Protein AF-A0A2V9LBY2-F1 (afdb_monomer_lite)

Structure (mmCIF, N/CA/C/O backbone):
data_AF-A0A2V9LBY2-F1
#
_entry.id   AF-A0A2V9LBY2-F1
#
loop_
_atom_site.group_PDB
_atom_site.id
_atom_site.type_symbol
_atom_site.label_atom_id
_atom_site.label_alt_id
_atom_site.label_comp_id
_atom_site.label_asym_id
_atom_site.label_entity_id
_atom_site.label_seq_id
_atom_site.pdbx_PDB_ins_code
_atom_site.Cartn_x
_atom_site.Cartn_y
_atom_site.Cartn_z
_atom_site.occupancy
_atom_site.B_iso_or_equiv
_atom_site.auth_seq_id
_atom_site.auth_comp_id
_atom_site.auth_asym_id
_atom_site.auth_atom_id
_atom_site.pdbx_PDB_model_num
ATOM 1 N N . MET A 1 1 ? 21.374 12.379 -29.803 1.00 34.16 1 MET A N 1
ATOM 2 C CA . MET A 1 1 ? 20.874 12.888 -28.509 1.00 34.16 1 MET A CA 1
ATOM 3 C C . MET A 1 1 ? 19.926 11.827 -27.955 1.00 34.16 1 MET A C 1
ATOM 5 O O . MET A 1 1 ? 18.848 11.655 -28.503 1.00 34.16 1 MET A O 1
ATOM 9 N N . ARG A 1 2 ? 20.390 10.977 -27.027 1.00 26.88 2 ARG A N 1
ATOM 10 C CA . ARG A 1 2 ? 19.598 9.863 -26.473 1.00 26.88 2 ARG A CA 1
ATOM 11 C C . ARG A 1 2 ? 18.794 10.389 -25.285 1.00 26.88 2 ARG A C 1
ATOM 13 O O . ARG A 1 2 ? 19.389 10.932 -24.360 1.00 26.88 2 ARG A O 1
ATOM 20 N N . LEU A 1 3 ? 17.474 10.243 -25.339 1.00 28.81 3 LEU A N 1
ATOM 21 C CA . LEU A 1 3 ? 16.591 10.437 -24.189 1.00 28.81 3 LEU A CA 1
ATOM 22 C C . LEU A 1 3 ? 17.028 9.480 -23.063 1.00 28.81 3 LEU A C 1
ATOM 24 O O . LEU A 1 3 ? 17.371 8.332 -23.365 1.00 28.81 3 LEU A O 1
ATOM 28 N N . PRO A 1 4 ? 17.047 9.906 -21.790 1.00 35.97 4 PRO A N 1
ATOM 29 C CA . PRO A 1 4 ? 17.280 8.980 -20.696 1.00 35.97 4 PRO A CA 1
ATOM 30 C C . PRO A 1 4 ? 16.089 8.016 -20.610 1.00 35.97 4 PRO A C 1
ATOM 32 O O . PRO A 1 4 ? 14.932 8.435 -20.598 1.00 35.97 4 PRO A O 1
ATOM 35 N N . HIS A 1 5 ? 16.385 6.717 -20.589 1.00 32.72 5 HIS A N 1
ATOM 36 C CA . HIS A 1 5 ? 15.420 5.675 -20.247 1.00 32.72 5 HIS A CA 1
ATOM 37 C C . HIS A 1 5 ? 14.749 6.007 -18.901 1.00 32.72 5 HIS A C 1
ATOM 39 O O . HIS A 1 5 ? 15.454 6.450 -17.988 1.00 32.72 5 HIS A O 1
ATOM 45 N N . PRO A 1 6 ? 13.435 5.765 -18.727 1.00 34.62 6 PRO A N 1
ATOM 46 C CA . PRO A 1 6 ? 12.860 5.753 -17.391 1.00 34.62 6 PRO A CA 1
ATOM 47 C C . PRO A 1 6 ? 13.585 4.662 -16.598 1.00 34.62 6 PRO A C 1
ATOM 49 O O . PRO A 1 6 ? 13.718 3.530 -17.064 1.00 34.62 6 PRO A O 1
ATOM 52 N N . LEU A 1 7 ? 14.124 5.031 -15.436 1.00 31.34 7 LEU A N 1
ATOM 53 C CA . LEU A 1 7 ? 14.675 4.089 -14.472 1.00 31.34 7 LEU A CA 1
ATOM 54 C C . LEU A 1 7 ? 13.611 3.025 -14.188 1.00 31.34 7 LEU A C 1
ATOM 56 O O . LEU A 1 7 ? 12.583 3.328 -13.591 1.00 31.34 7 LEU A O 1
ATOM 60 N N . SER A 1 8 ? 13.853 1.791 -14.627 1.00 31.77 8 SER A N 1
ATOM 61 C CA . SER A 1 8 ? 13.080 0.626 -14.208 1.00 31.77 8 SER A CA 1
ATOM 62 C C . SER A 1 8 ? 13.184 0.517 -12.686 1.00 31.77 8 SER A C 1
ATOM 64 O O . SER A 1 8 ? 14.249 0.197 -12.152 1.00 31.77 8 SER A O 1
ATOM 66 N N . LEU A 1 9 ? 12.104 0.850 -11.980 1.00 39.09 9 LEU A N 1
ATOM 67 C CA . LEU A 1 9 ? 12.018 0.710 -10.531 1.00 39.09 9 LEU A CA 1
ATOM 68 C C . LEU A 1 9 ? 11.965 -0.781 -10.186 1.00 39.09 9 LEU A C 1
ATOM 70 O O . LEU A 1 9 ? 11.104 -1.521 -10.663 1.00 39.09 9 LEU A O 1
ATOM 74 N N . LEU A 1 10 ? 12.942 -1.230 -9.396 1.00 35.16 10 LEU A N 1
ATOM 75 C CA . LEU A 1 10 ? 12.979 -2.584 -8.856 1.00 35.16 10 LEU A CA 1
ATOM 76 C C . LEU A 1 10 ? 11.804 -2.756 -7.892 1.00 35.16 10 LEU A C 1
ATOM 78 O O . LEU A 1 10 ? 11.769 -2.107 -6.849 1.00 35.16 10 LEU A O 1
ATOM 82 N N . LEU A 1 11 ? 10.900 -3.683 -8.206 1.00 42.72 11 LEU A N 1
ATOM 83 C CA . LEU A 1 11 ? 9.926 -4.179 -7.244 1.00 42.72 11 LEU A CA 1
ATOM 84 C C . LEU A 1 11 ? 10.685 -4.773 -6.045 1.00 42.72 11 LEU A C 1
ATOM 86 O O . LEU A 1 11 ? 11.400 -5.772 -6.181 1.00 42.72 11 LEU A O 1
ATOM 90 N N . GLY A 1 12 ? 10.550 -4.151 -4.875 1.00 46.16 12 GLY A N 1
ATOM 91 C CA . GLY A 1 12 ? 11.066 -4.688 -3.623 1.00 46.16 12 GLY A CA 1
ATOM 92 C C . GLY A 1 12 ? 10.204 -5.866 -3.184 1.00 46.16 12 GLY A C 1
ATOM 93 O O . GLY A 1 12 ? 9.189 -5.681 -2.523 1.00 46.16 12 GLY A O 1
ATOM 94 N N . VAL A 1 13 ? 10.580 -7.085 -3.571 1.00 45.28 13 VAL A N 1
ATOM 95 C CA . VAL A 1 13 ? 9.905 -8.304 -3.108 1.00 45.28 13 VAL A CA 1
ATOM 96 C C . VAL A 1 13 ? 10.675 -8.864 -1.922 1.00 45.28 13 VAL A C 1
ATOM 98 O O . VAL A 1 13 ? 11.794 -9.355 -2.073 1.00 45.28 13 VAL A O 1
ATOM 101 N N . PHE A 1 14 ? 10.067 -8.824 -0.740 1.00 46.69 14 PHE A N 1
ATOM 102 C CA . PHE A 1 14 ? 10.597 -9.483 0.447 1.00 46.69 14 PHE A CA 1
ATOM 103 C C . PHE A 1 14 ? 9.733 -10.700 0.770 1.00 46.69 14 PHE A C 1
ATOM 105 O O . PHE A 1 14 ? 8.611 -10.594 1.262 1.00 46.69 14 PHE A O 1
ATOM 112 N N . LEU A 1 15 ? 10.276 -11.886 0.506 1.00 41.38 15 LEU A N 1
ATOM 113 C CA . LEU A 1 15 ? 9.664 -13.130 0.945 1.00 41.38 15 LEU A CA 1
ATOM 114 C C . LEU A 1 15 ? 9.950 -13.331 2.435 1.00 41.38 15 LEU A C 1
ATOM 116 O O . LEU A 1 15 ? 11.098 -13.556 2.821 1.00 41.38 15 LEU A O 1
ATOM 120 N N . ILE A 1 16 ? 8.910 -13.285 3.266 1.00 48.28 16 ILE A N 1
ATOM 121 C CA . ILE A 1 16 ? 9.003 -13.678 4.672 1.00 48.28 16 ILE A CA 1
ATOM 122 C C . ILE A 1 16 ? 8.077 -14.859 4.911 1.00 48.28 16 ILE A C 1
ATOM 124 O O . ILE A 1 16 ? 6.869 -14.711 5.026 1.00 48.28 16 ILE A O 1
ATOM 128 N N . ILE A 1 17 ? 8.668 -16.041 5.063 1.00 45.47 17 ILE A N 1
ATOM 129 C CA . ILE A 1 17 ? 7.965 -17.213 5.583 1.00 45.47 17 ILE A CA 1
ATOM 130 C C . ILE A 1 17 ? 7.823 -17.013 7.102 1.00 45.47 17 ILE A C 1
ATOM 132 O O . ILE A 1 17 ? 8.719 -17.361 7.873 1.00 45.47 17 ILE A O 1
ATOM 136 N N . SER A 1 18 ? 6.737 -16.374 7.543 1.00 41.53 18 SER A N 1
ATOM 137 C CA . SER A 1 18 ? 6.453 -16.186 8.970 1.00 41.53 18 SER A CA 1
ATOM 138 C C . SER A 1 18 ? 5.801 -17.439 9.554 1.00 41.53 18 SER A C 1
ATOM 140 O O . SER A 1 18 ? 4.730 -17.845 9.118 1.00 41.53 18 SER A O 1
ATOM 142 N N . ARG A 1 19 ? 6.411 -18.039 10.581 1.00 47.97 19 ARG A N 1
ATOM 143 C CA . ARG A 1 19 ? 5.824 -19.155 11.342 1.00 47.97 19 ARG A CA 1
ATOM 144 C C . ARG A 1 19 ? 4.721 -18.637 12.270 1.00 47.97 19 ARG A C 1
ATOM 146 O O . ARG A 1 19 ? 4.978 -18.407 13.447 1.00 47.97 19 ARG A O 1
ATOM 153 N N . LEU A 1 20 ? 3.517 -18.420 11.752 1.00 49.34 20 LEU A N 1
ATOM 154 C CA . LEU A 1 20 ? 2.359 -18.106 12.592 1.00 49.34 20 LEU A CA 1
ATOM 155 C C . LEU A 1 20 ? 1.580 -19.396 12.882 1.00 49.34 20 LEU A C 1
ATOM 157 O O . LEU A 1 20 ? 1.169 -20.058 11.927 1.00 49.34 20 LEU A O 1
ATOM 161 N N . PRO A 1 21 ? 1.398 -19.791 14.158 1.00 44.72 21 PRO A N 1
ATOM 162 C CA . PRO A 1 21 ? 0.528 -20.910 14.492 1.00 44.72 21 PRO A CA 1
ATOM 163 C C . PRO A 1 21 ? -0.920 -20.550 14.141 1.00 44.72 21 PRO A C 1
ATOM 165 O O . PRO A 1 21 ? -1.388 -19.451 14.442 1.00 44.72 21 PRO A O 1
ATOM 168 N N . VAL A 1 22 ? -1.631 -21.481 13.506 1.00 49.38 22 VAL A N 1
ATOM 169 C CA . VAL A 1 22 ? -3.056 -21.333 13.188 1.00 49.38 22 VAL A CA 1
ATOM 170 C C . VAL A 1 22 ? -3.833 -21.230 14.504 1.00 49.38 22 VAL A C 1
ATOM 172 O O . VAL A 1 22 ? -3.839 -22.173 15.294 1.00 49.38 22 VAL A O 1
ATOM 175 N N . SER A 1 23 ? -4.474 -20.088 14.777 1.00 43.19 23 SER A N 1
ATOM 176 C CA . SER A 1 23 ? -5.377 -19.979 15.926 1.00 43.19 23 SER A CA 1
ATOM 177 C C . SER A 1 23 ? -6.686 -20.700 15.606 1.00 43.19 23 SER A C 1
ATOM 179 O O . SER A 1 23 ? -7.298 -20.482 14.559 1.00 43.19 23 SER A O 1
ATOM 181 N N . SER A 1 24 ? -7.097 -21.606 16.493 1.00 38.22 24 SER A N 1
ATOM 182 C CA . SER A 1 24 ? -8.302 -22.419 16.341 1.00 38.22 24 SER A CA 1
ATOM 183 C C . SER A 1 24 ? -9.543 -21.528 16.253 1.00 38.22 24 SER A C 1
ATOM 185 O O . SER A 1 24 ? -10.002 -20.992 17.265 1.00 38.22 24 SER A O 1
ATOM 187 N N . ARG A 1 25 ? -10.098 -21.371 15.049 1.00 40.38 25 ARG A N 1
ATOM 188 C CA . ARG A 1 25 ? -11.473 -20.902 14.872 1.00 40.38 25 ARG A CA 1
ATOM 189 C C . ARG A 1 25 ? -12.410 -22.102 14.944 1.00 40.38 25 ARG A C 1
ATOM 191 O O . ARG A 1 25 ? -12.107 -23.170 14.422 1.00 40.38 25 ARG A O 1
ATOM 198 N N . SER A 1 26 ? -13.505 -21.895 15.662 1.00 34.69 26 SER A N 1
ATOM 199 C CA . SER A 1 26 ? -14.593 -22.824 15.943 1.00 34.69 26 SER A CA 1
ATOM 200 C C . SER A 1 26 ? -15.005 -23.614 14.702 1.00 34.69 26 SER A C 1
ATOM 202 O O . SER A 1 26 ? -15.258 -23.045 13.642 1.00 34.69 26 SER A O 1
ATOM 204 N N . ALA A 1 27 ? -15.060 -24.931 14.866 1.00 36.81 27 ALA A N 1
ATOM 205 C CA . ALA A 1 27 ? -15.536 -25.867 13.867 1.00 36.81 27 ALA A CA 1
ATOM 206 C C . ALA A 1 27 ? -17.020 -25.624 13.565 1.00 36.81 27 ALA A C 1
ATOM 208 O O . ALA A 1 27 ? -17.828 -25.707 14.480 1.00 36.81 27 ALA A O 1
ATOM 209 N N . GLU A 1 28 ? -17.354 -25.357 12.301 1.00 35.75 28 GLU A N 1
ATOM 210 C CA . GLU A 1 28 ? -18.525 -25.917 11.608 1.00 35.75 28 GLU A CA 1
ATOM 211 C C . GLU A 1 28 ? -18.587 -25.410 10.159 1.00 35.75 28 GLU A C 1
ATOM 213 O O . GLU A 1 28 ? -18.975 -24.277 9.895 1.00 35.75 28 GLU A O 1
ATOM 218 N N . GLN A 1 29 ? -18.163 -26.264 9.224 1.00 31.72 29 GLN A N 1
ATOM 219 C CA . GLN A 1 29 ? -18.876 -26.662 7.997 1.00 31.72 29 GLN A CA 1
ATOM 220 C C . GLN A 1 29 ? -17.875 -27.328 7.049 1.00 31.72 29 GLN A C 1
ATOM 222 O O . GLN A 1 29 ? -16.989 -26.700 6.474 1.00 31.72 29 GLN A O 1
ATOM 227 N N . ALA A 1 30 ? -18.008 -28.647 6.940 1.00 36.09 30 ALA A N 1
ATOM 228 C CA . ALA A 1 30 ? -17.180 -29.496 6.107 1.00 36.09 30 ALA A CA 1
ATOM 229 C C . ALA A 1 30 ? -17.623 -29.404 4.640 1.00 36.09 30 ALA A C 1
ATOM 231 O O . ALA A 1 30 ? -18.734 -29.799 4.294 1.00 36.09 30 ALA A O 1
ATOM 232 N N . VAL A 1 31 ? -16.714 -28.961 3.775 1.00 34.62 31 VAL A N 1
ATOM 233 C CA . VAL A 1 31 ? -16.681 -29.367 2.368 1.00 34.62 31 VAL A CA 1
ATOM 234 C C . VAL A 1 31 ? -15.291 -29.933 2.126 1.00 34.62 31 VAL A C 1
ATOM 236 O O . VAL A 1 31 ? -14.286 -29.270 2.376 1.00 34.62 31 VAL A O 1
ATOM 239 N N . ALA A 1 32 ? -15.253 -31.198 1.719 1.00 39.59 32 ALA A N 1
ATOM 240 C CA . ALA A 1 32 ? -14.040 -31.971 1.530 1.00 39.59 32 ALA A CA 1
ATOM 241 C C . ALA A 1 32 ? -13.178 -31.368 0.412 1.00 39.59 32 ALA A C 1
ATOM 243 O O . ALA A 1 32 ? -13.413 -31.606 -0.770 1.00 39.59 32 ALA A O 1
ATOM 244 N N . HIS A 1 33 ? -12.159 -30.611 0.804 1.00 40.19 33 HIS A N 1
ATOM 245 C CA . HIS A 1 33 ? -10.941 -30.465 0.030 1.00 40.19 33 HIS A CA 1
ATOM 246 C C . HIS A 1 33 ? -9.829 -31.136 0.823 1.00 40.19 33 HIS A C 1
ATOM 248 O O . HIS A 1 33 ? -9.613 -30.813 1.991 1.00 40.19 33 HIS A O 1
ATOM 254 N N . ASP A 1 34 ? -9.173 -32.096 0.179 1.00 46.75 34 ASP A N 1
ATOM 255 C CA . ASP A 1 34 ? -7.946 -32.734 0.636 1.00 46.75 34 ASP A CA 1
ATOM 256 C C . ASP A 1 34 ? -6.987 -31.673 1.199 1.00 46.75 34 ASP A C 1
ATOM 258 O O . ASP A 1 34 ? -6.445 -30.842 0.470 1.00 46.75 34 ASP A O 1
ATOM 262 N N . THR A 1 35 ? -6.887 -31.618 2.524 1.00 41.91 35 THR A N 1
ATOM 263 C CA . THR A 1 35 ? -6.074 -30.648 3.250 1.00 41.91 35 THR A CA 1
ATOM 264 C C . THR A 1 35 ? -5.209 -31.430 4.211 1.00 41.91 35 THR A C 1
ATOM 266 O O . THR A 1 35 ? -5.587 -31.739 5.340 1.00 41.91 35 THR A O 1
ATOM 269 N N . THR A 1 36 ? -3.985 -31.719 3.781 1.00 45.53 36 THR A N 1
ATOM 270 C CA . THR A 1 36 ? -2.882 -31.800 4.730 1.00 45.53 36 THR A CA 1
ATOM 271 C C . THR A 1 36 ? -2.859 -30.461 5.467 1.00 45.53 36 THR A C 1
ATOM 273 O O . THR A 1 36 ? -2.415 -29.462 4.906 1.00 45.53 36 THR A O 1
ATOM 276 N N . SER A 1 37 ? -3.437 -30.406 6.669 1.00 51.09 37 SER A N 1
ATOM 277 C CA . SER A 1 37 ? -3.468 -29.213 7.517 1.00 51.09 37 SER A CA 1
ATOM 278 C C . SER A 1 37 ? -2.038 -28.709 7.701 1.00 51.09 37 SER A C 1
ATOM 280 O O . SER A 1 37 ? -1.281 -29.278 8.490 1.00 51.09 37 SER A O 1
ATOM 282 N N . SER A 1 38 ? -1.636 -27.674 6.959 1.00 57.62 38 SER A N 1
ATOM 283 C CA . SER A 1 38 ? -0.326 -27.065 7.149 1.00 57.62 38 SER A CA 1
ATOM 284 C C . SER A 1 38 ? -0.294 -26.449 8.545 1.00 57.62 38 SER A C 1
ATOM 286 O O . SER A 1 38 ? -1.211 -25.756 8.979 1.00 57.62 38 SER A O 1
ATOM 288 N N . THR A 1 39 ? 0.776 -26.699 9.288 1.00 76.62 39 THR A N 1
ATOM 289 C CA . THR A 1 39 ? 1.002 -26.097 10.610 1.00 76.62 39 THR A CA 1
ATOM 290 C C . THR A 1 39 ? 1.438 -24.628 10.528 1.00 76.62 39 THR A C 1
ATOM 292 O O . THR A 1 39 ? 1.768 -24.027 11.550 1.00 76.62 39 THR A O 1
ATOM 295 N N . TYR A 1 40 ? 1.459 -24.045 9.325 1.00 77.25 40 TYR A N 1
ATOM 296 C CA . TYR A 1 40 ? 2.034 -22.737 9.032 1.00 77.25 40 TYR A CA 1
ATOM 297 C C . TYR A 1 40 ? 1.180 -21.963 8.030 1.00 77.25 40 TYR A C 1
ATOM 299 O O . TYR A 1 40 ? 0.570 -22.560 7.142 1.00 77.25 40 TYR A O 1
ATOM 307 N N . GLN A 1 41 ? 1.231 -20.637 8.156 1.00 87.69 41 GLN A N 1
ATOM 308 C CA . GLN A 1 41 ? 0.667 -19.675 7.214 1.00 87.69 41 GLN A CA 1
ATOM 309 C C . GLN A 1 41 ? 1.783 -19.023 6.380 1.00 87.69 41 GLN A C 1
ATOM 311 O O . GLN A 1 41 ? 2.766 -18.532 6.938 1.00 87.69 41 GLN A O 1
ATOM 316 N N . LEU A 1 42 ? 1.630 -18.968 5.056 1.00 91.19 42 LEU A N 1
ATOM 317 C CA . LEU A 1 42 ? 2.525 -18.249 4.152 1.00 91.19 42 LEU A CA 1
ATOM 318 C C . LEU A 1 42 ? 2.033 -16.814 3.927 1.00 91.19 42 LEU A C 1
ATOM 320 O O . LEU A 1 42 ? 1.019 -16.582 3.265 1.00 91.19 42 LEU A O 1
ATOM 324 N N . ALA A 1 43 ? 2.808 -15.847 4.420 1.00 94.06 43 ALA A N 1
ATOM 325 C CA . ALA A 1 43 ? 2.637 -14.437 4.098 1.00 94.06 43 ALA A CA 1
ATOM 326 C C . ALA A 1 43 ? 3.638 -13.995 3.014 1.00 94.06 43 ALA A C 1
ATOM 328 O O . ALA A 1 43 ? 4.830 -14.281 3.095 1.00 94.06 43 ALA A O 1
ATOM 329 N N . VAL A 1 44 ? 3.174 -13.261 2.006 1.00 94.75 44 VAL A N 1
ATOM 330 C CA . VAL A 1 44 ? 4.030 -12.583 1.024 1.00 94.75 44 VAL A CA 1
ATOM 331 C C . VAL A 1 44 ? 3.890 -11.086 1.211 1.00 94.75 44 VAL A C 1
ATOM 333 O O . VAL A 1 44 ? 2.780 -10.560 1.205 1.00 94.75 44 VAL A O 1
ATOM 336 N N . ILE A 1 45 ? 5.019 -10.395 1.346 1.00 93.75 45 ILE A N 1
ATOM 337 C CA . ILE A 1 45 ? 5.065 -8.949 1.533 1.00 93.75 45 ILE A CA 1
ATOM 338 C C . ILE A 1 45 ? 5.669 -8.321 0.278 1.00 93.75 45 ILE A C 1
ATOM 340 O O . ILE A 1 45 ? 6.742 -8.719 -0.181 1.00 93.75 45 ILE A O 1
ATOM 344 N N . ALA A 1 46 ? 4.973 -7.340 -0.284 1.00 92.25 46 ALA A N 1
ATOM 345 C CA . ALA A 1 46 ? 5.440 -6.575 -1.429 1.00 92.25 46 ALA A CA 1
ATOM 346 C C . ALA A 1 46 ? 5.132 -5.092 -1.231 1.00 92.25 46 ALA A C 1
ATOM 348 O O . ALA A 1 46 ? 4.102 -4.734 -0.665 1.00 92.25 46 ALA A O 1
ATOM 349 N N . ASN A 1 47 ? 6.028 -4.234 -1.691 1.00 88.88 47 ASN A N 1
ATOM 350 C CA . ASN A 1 47 ? 5.965 -2.787 -1.504 1.00 88.88 47 ASN A CA 1
ATOM 351 C C . ASN A 1 47 ? 6.486 -2.071 -2.755 1.00 88.88 47 ASN A C 1
ATOM 353 O O . ASN A 1 47 ? 7.110 -2.704 -3.610 1.00 88.88 47 ASN A O 1
ATOM 357 N N . ASP A 1 48 ? 6.249 -0.760 -2.828 1.00 89.12 48 ASP A N 1
ATOM 358 C CA . ASP A 1 48 ? 6.802 0.128 -3.859 1.00 89.12 48 ASP A CA 1
ATOM 359 C C . ASP A 1 48 ? 6.464 -0.342 -5.292 1.00 89.12 48 ASP A C 1
ATOM 361 O O . ASP A 1 48 ? 7.325 -0.404 -6.171 1.00 89.12 48 ASP A O 1
ATOM 365 N N . PHE A 1 49 ? 5.197 -0.693 -5.546 1.00 91.81 49 PHE A N 1
ATOM 366 C CA . PHE A 1 49 ? 4.745 -0.943 -6.921 1.00 91.81 49 PHE A CA 1
ATOM 367 C C . PHE A 1 49 ? 4.715 0.358 -7.727 1.00 91.81 49 PHE A C 1
ATOM 369 O O . PHE A 1 49 ? 5.010 0.329 -8.918 1.00 91.81 49 PHE A O 1
ATOM 376 N N . GLN A 1 50 ? 4.356 1.479 -7.089 1.00 91.12 50 GLN A N 1
ATOM 377 C CA . GLN A 1 50 ? 4.280 2.806 -7.710 1.00 91.12 50 GLN A CA 1
ATOM 378 C C . GLN A 1 50 ? 3.491 2.773 -9.030 1.00 91.12 50 GLN A C 1
ATOM 380 O O . GLN A 1 50 ? 3.940 3.238 -10.079 1.00 91.12 50 GLN A O 1
ATOM 385 N N . VAL A 1 51 ? 2.309 2.150 -9.011 1.00 93.62 51 VAL A N 1
ATOM 386 C CA . VAL A 1 51 ? 1.417 2.081 -10.174 1.00 93.62 51 VAL A CA 1
ATOM 387 C C . VAL A 1 51 ? 1.056 3.514 -10.596 1.00 93.62 51 VAL A C 1
ATOM 389 O O . VAL A 1 51 ? 0.605 4.273 -9.742 1.00 93.62 51 VAL A O 1
ATOM 392 N N . PRO A 1 52 ? 1.273 3.899 -11.875 1.00 92.12 52 PRO A N 1
ATOM 393 C CA . PRO A 1 52 ? 1.361 3.061 -13.072 1.00 92.12 52 PRO A CA 1
ATOM 394 C C . PRO A 1 52 ? 2.783 2.872 -13.629 1.00 92.12 52 PRO A C 1
ATOM 396 O O . PRO A 1 52 ? 2.924 2.407 -14.755 1.00 92.12 52 PRO A O 1
ATOM 399 N N . PHE A 1 53 ? 3.827 3.217 -12.877 1.00 90.50 53 PHE A N 1
ATOM 400 C CA . PHE A 1 53 ? 5.221 3.187 -13.341 1.00 90.50 53 PHE A CA 1
ATOM 401 C C . PHE A 1 53 ? 5.940 1.849 -13.126 1.00 90.50 53 PHE A C 1
ATOM 403 O O . PHE A 1 53 ? 7.105 1.715 -13.503 1.00 90.50 53 PHE A O 1
ATOM 410 N N . HIS A 1 54 ? 5.263 0.863 -12.535 1.00 90.94 54 HIS A N 1
ATOM 411 C CA . HIS A 1 54 ? 5.790 -0.489 -12.358 1.00 90.94 54 HIS A CA 1
ATOM 412 C C . HIS A 1 54 ? 6.284 -1.117 -13.670 1.00 90.94 54 HIS A C 1
ATOM 414 O O . HIS A 1 54 ? 5.710 -0.924 -14.742 1.00 90.94 54 HIS A O 1
ATOM 420 N N . ASP A 1 55 ? 7.311 -1.960 -13.568 1.00 90.94 55 ASP A N 1
ATOM 421 C CA . ASP A 1 55 ? 7.704 -2.838 -14.666 1.00 90.94 55 ASP A CA 1
ATOM 422 C C . ASP A 1 55 ? 6.686 -3.987 -14.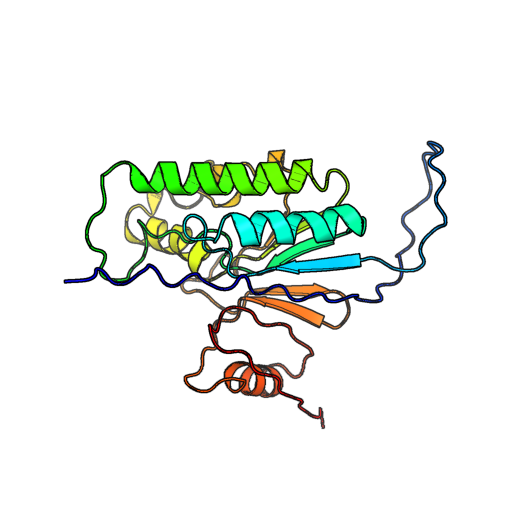807 1.00 90.94 55 ASP A C 1
ATOM 424 O O . ASP A 1 55 ? 6.492 -4.797 -13.893 1.00 90.94 55 ASP A O 1
ATOM 428 N N . GLU A 1 56 ? 6.017 -4.069 -15.961 1.00 90.81 56 GLU A N 1
ATOM 429 C CA . GLU A 1 56 ? 4.977 -5.077 -16.215 1.00 90.81 56 GLU A CA 1
ATOM 430 C C . GLU A 1 56 ? 5.510 -6.517 -16.136 1.00 90.81 56 GLU A C 1
ATOM 432 O O . GLU A 1 56 ? 4.798 -7.421 -15.687 1.00 90.81 56 GLU A O 1
ATOM 437 N N . ARG A 1 57 ? 6.770 -6.753 -16.535 1.00 90.75 57 ARG A N 1
ATOM 438 C CA . ARG A 1 57 ? 7.392 -8.084 -16.463 1.00 90.75 57 ARG A CA 1
ATOM 439 C C . ARG A 1 57 ? 7.698 -8.448 -15.017 1.00 90.75 57 ARG A C 1
ATOM 441 O O . ARG A 1 57 ? 7.441 -9.584 -14.623 1.00 90.75 57 ARG A O 1
ATOM 448 N N . ALA A 1 58 ? 8.193 -7.501 -14.222 1.00 90.19 58 ALA A N 1
ATOM 449 C CA . ALA A 1 58 ? 8.422 -7.700 -12.796 1.00 90.19 58 ALA A CA 1
ATOM 450 C C . ALA A 1 58 ? 7.110 -8.009 -12.062 1.00 90.19 58 ALA A C 1
ATOM 452 O O . ALA A 1 58 ? 7.060 -8.966 -11.290 1.00 90.19 58 ALA A O 1
ATOM 453 N N . LEU A 1 59 ? 6.029 -7.278 -12.357 1.00 91.88 59 LEU A N 1
ATOM 454 C CA . LEU A 1 59 ? 4.705 -7.554 -11.794 1.00 91.88 59 LEU A CA 1
ATOM 455 C C . LEU A 1 59 ? 4.190 -8.945 -12.195 1.00 91.88 59 LEU A C 1
ATOM 457 O O . LEU A 1 59 ? 3.651 -9.674 -11.358 1.00 91.88 59 LEU A O 1
ATOM 461 N N . LEU A 1 60 ? 4.357 -9.332 -13.463 1.00 91.31 60 LEU A N 1
ATOM 462 C CA . LEU A 1 60 ? 3.961 -10.655 -13.945 1.00 91.31 60 LEU A CA 1
ATOM 463 C C . LEU A 1 60 ? 4.718 -11.768 -13.210 1.00 91.31 60 LEU A C 1
ATOM 465 O O . LEU A 1 60 ? 4.087 -12.689 -12.691 1.00 91.31 60 LEU A O 1
ATOM 469 N N . LEU A 1 61 ? 6.048 -11.663 -13.140 1.00 90.69 61 LEU A N 1
ATOM 470 C CA . LEU A 1 61 ? 6.907 -12.632 -12.458 1.00 90.69 61 LEU A CA 1
ATOM 471 C C . LEU A 1 61 ? 6.596 -12.703 -10.965 1.00 90.69 61 LEU A C 1
ATOM 473 O O . LEU A 1 61 ? 6.471 -13.800 -10.421 1.00 90.69 61 LEU A O 1
ATOM 477 N N . PHE A 1 62 ? 6.399 -11.551 -10.322 1.00 91.69 62 PHE A N 1
ATOM 478 C CA . PHE A 1 62 ? 5.988 -11.492 -8.927 1.00 91.69 62 PHE A CA 1
ATOM 479 C C . PHE A 1 62 ? 4.711 -12.292 -8.715 1.00 91.69 62 PHE A C 1
ATOM 481 O O . PHE A 1 62 ? 4.705 -13.194 -7.893 1.00 91.69 62 PHE A O 1
ATOM 488 N N . LYS A 1 63 ? 3.658 -12.050 -9.503 1.00 92.25 63 LYS A N 1
ATOM 489 C CA . LYS A 1 63 ? 2.367 -12.742 -9.356 1.00 92.25 63 LYS A CA 1
ATOM 490 C C . LYS A 1 63 ? 2.438 -14.258 -9.531 1.00 92.25 63 LYS A C 1
ATOM 492 O O . LYS A 1 63 ? 1.581 -14.961 -8.995 1.00 92.25 63 LYS A O 1
ATOM 497 N N . MET A 1 64 ? 3.414 -14.772 -10.280 1.00 91.69 64 MET A N 1
ATOM 498 C CA . MET A 1 64 ? 3.591 -16.217 -10.437 1.00 91.69 64 MET A CA 1
ATOM 499 C C . MET A 1 64 ? 3.959 -16.886 -9.113 1.00 91.69 64 MET A C 1
ATOM 501 O O . MET A 1 64 ? 3.487 -17.991 -8.854 1.00 91.69 64 MET A O 1
ATOM 505 N N . PHE A 1 65 ? 4.751 -16.221 -8.267 1.00 91.00 65 PHE A N 1
ATOM 506 C CA . PHE A 1 65 ? 5.234 -16.802 -7.019 1.00 91.00 65 PHE A CA 1
ATOM 507 C C . PHE A 1 65 ? 4.108 -17.023 -5.987 1.00 91.00 65 PHE A C 1
ATOM 509 O O . PHE A 1 65 ? 3.871 -18.183 -5.653 1.00 91.00 65 PHE A O 1
ATOM 516 N N . PRO A 1 66 ? 3.327 -16.010 -5.546 1.00 91.81 66 PRO A N 1
ATOM 517 C CA . PRO A 1 66 ? 2.259 -16.210 -4.567 1.00 91.81 66 PRO A CA 1
ATOM 518 C C . PRO A 1 66 ? 1.199 -17.207 -5.026 1.00 91.81 66 PRO A C 1
ATOM 520 O O . PRO A 1 66 ? 0.629 -17.936 -4.218 1.00 91.81 66 PRO A O 1
ATOM 523 N N . ARG A 1 67 ? 0.945 -17.249 -6.340 1.00 92.12 67 ARG A N 1
ATOM 524 C CA . ARG A 1 67 ? 0.021 -18.209 -6.940 1.00 92.12 67 ARG A CA 1
ATOM 525 C C . ARG A 1 67 ? 0.558 -19.636 -6.850 1.00 92.12 67 ARG A C 1
ATOM 527 O O . ARG A 1 67 ? -0.203 -20.531 -6.506 1.00 92.12 67 ARG A O 1
ATOM 534 N N . ARG A 1 68 ? 1.833 -19.850 -7.194 1.00 93.06 68 ARG A N 1
ATOM 535 C CA . ARG A 1 68 ? 2.466 -21.177 -7.166 1.00 93.06 68 ARG A CA 1
ATOM 536 C C . ARG A 1 68 ? 2.582 -21.715 -5.744 1.00 93.06 68 ARG A C 1
ATOM 538 O O . ARG A 1 68 ? 2.355 -22.894 -5.528 1.00 93.06 68 ARG A O 1
ATOM 545 N N . GLU A 1 69 ? 2.927 -20.849 -4.799 1.00 90.75 69 GLU A N 1
ATOM 546 C CA . GLU A 1 69 ? 3.137 -21.226 -3.400 1.00 90.75 69 GLU A CA 1
ATOM 547 C C . GLU A 1 69 ? 1.848 -21.225 -2.567 1.00 90.75 69 GLU A C 1
ATOM 549 O O . GLU A 1 69 ? 1.921 -21.378 -1.355 1.00 90.75 69 GLU A O 1
ATOM 554 N N . HIS A 1 70 ? 0.676 -21.023 -3.185 1.00 90.44 70 HIS A N 1
ATOM 555 C CA . HIS A 1 70 ? -0.613 -20.979 -2.485 1.00 90.44 70 HIS A CA 1
ATOM 556 C C . HIS A 1 70 ? -0.603 -20.033 -1.272 1.00 90.44 70 HIS A C 1
ATOM 558 O O . HIS A 1 70 ? -0.959 -20.411 -0.164 1.00 90.44 70 HIS A O 1
ATOM 564 N N . THR A 1 71 ? -0.163 -18.789 -1.483 1.00 92.12 71 THR A N 1
ATOM 565 C CA . THR A 1 71 ? -0.063 -17.781 -0.417 1.00 92.12 71 THR A CA 1
ATOM 566 C C . THR A 1 71 ? -1.384 -17.581 0.321 1.00 92.12 71 THR A C 1
ATOM 568 O O . THR A 1 71 ? -2.403 -17.287 -0.301 1.00 92.12 71 THR A O 1
ATOM 571 N N . ASP A 1 72 ? -1.332 -17.643 1.652 1.00 95.25 72 ASP A N 1
ATOM 572 C CA . ASP A 1 72 ? -2.478 -17.406 2.531 1.00 95.25 72 ASP A CA 1
ATOM 573 C C . ASP A 1 72 ? -2.737 -15.914 2.755 1.00 95.25 72 ASP A C 1
ATOM 575 O O . ASP A 1 72 ? -3.878 -15.494 2.953 1.00 95.25 72 ASP A O 1
ATOM 579 N N . TRP A 1 73 ? -1.674 -15.101 2.752 1.00 96.56 73 TRP A N 1
ATOM 580 C CA . TRP A 1 73 ? -1.758 -13.670 3.030 1.00 96.56 73 TRP A CA 1
ATOM 581 C C . TRP A 1 73 ? -0.808 -12.848 2.153 1.00 96.56 73 TRP A C 1
ATOM 583 O O . TRP A 1 73 ? 0.408 -12.940 2.280 1.00 96.56 73 TRP A O 1
ATOM 593 N N . LEU A 1 74 ? -1.352 -12.001 1.280 1.00 97.19 74 LEU A N 1
ATOM 594 C CA . LEU A 1 74 ? -0.596 -10.978 0.555 1.00 97.19 74 LEU A CA 1
ATOM 595 C C . LEU A 1 74 ? -0.686 -9.636 1.294 1.00 97.19 74 LEU A C 1
ATOM 597 O O . LEU A 1 74 ? -1.779 -9.133 1.548 1.00 97.19 74 LEU A O 1
ATOM 601 N N . ILE A 1 75 ? 0.460 -9.031 1.591 1.00 97.56 75 ILE A N 1
ATOM 602 C CA . ILE A 1 75 ? 0.561 -7.721 2.235 1.00 97.56 75 ILE A CA 1
ATOM 603 C C . ILE A 1 75 ? 1.196 -6.739 1.248 1.00 97.56 75 ILE A C 1
ATOM 605 O O . ILE A 1 75 ? 2.371 -6.864 0.907 1.00 97.56 75 ILE A O 1
ATOM 609 N N . LEU A 1 76 ? 0.413 -5.754 0.810 1.00 96.44 76 LEU A N 1
ATOM 610 C CA . LEU A 1 76 ? 0.863 -4.596 0.042 1.00 96.44 76 LEU A CA 1
ATOM 611 C C . LEU A 1 76 ? 1.296 -3.510 1.035 1.00 96.44 76 LEU A C 1
ATOM 613 O O . LEU A 1 76 ? 0.469 -2.802 1.607 1.00 96.44 76 LEU A O 1
ATOM 617 N N . SER A 1 77 ? 2.594 -3.434 1.306 1.00 93.62 77 SER A N 1
ATOM 618 C CA . SER A 1 77 ? 3.183 -2.662 2.405 1.00 93.62 77 SER A CA 1
ATOM 619 C C . SER A 1 77 ? 3.567 -1.234 1.988 1.00 93.62 77 SER A C 1
ATOM 621 O O . SER A 1 77 ? 4.726 -0.833 2.116 1.00 93.62 77 SER A O 1
ATOM 623 N N . GLY A 1 78 ? 2.580 -0.470 1.513 1.00 90.88 78 GLY A N 1
ATOM 624 C CA . GLY A 1 78 ? 2.718 0.929 1.096 1.00 90.88 78 GLY A CA 1
ATOM 625 C C . GLY A 1 78 ? 3.257 1.130 -0.321 1.00 90.88 78 GLY A C 1
ATOM 626 O O . GLY A 1 78 ? 3.857 0.227 -0.911 1.00 90.88 78 GLY A O 1
ATOM 627 N N . GLU A 1 79 ? 3.020 2.334 -0.854 1.00 91.88 79 GLU A N 1
ATOM 628 C CA . GLU A 1 79 ? 3.444 2.770 -2.196 1.00 91.88 79 GLU A CA 1
ATOM 629 C C . GLU A 1 79 ? 3.024 1.794 -3.297 1.00 91.88 79 GLU A C 1
ATOM 631 O O . GLU A 1 79 ? 3.775 1.466 -4.220 1.00 91.88 79 GLU A O 1
ATOM 636 N N . PHE A 1 80 ? 1.797 1.295 -3.188 1.00 95.75 80 PHE A N 1
ATOM 637 C CA . PHE A 1 80 ? 1.194 0.518 -4.253 1.00 95.75 80 PHE A CA 1
ATOM 638 C C . PHE A 1 80 ? 0.792 1.440 -5.406 1.00 95.75 80 PHE A C 1
ATOM 640 O O . PHE A 1 80 ? 1.189 1.206 -6.547 1.00 95.75 80 PHE A O 1
ATOM 647 N N . GLN A 1 81 ? 0.029 2.487 -5.102 1.00 96.00 81 GLN A N 1
ATOM 648 C CA . GLN A 1 81 ? -0.415 3.491 -6.057 1.00 96.00 81 GLN A CA 1
ATOM 649 C C . GLN A 1 81 ? 0.464 4.731 -5.923 1.00 96.00 81 GLN A C 1
ATOM 651 O O . GLN A 1 81 ? 0.725 5.182 -4.810 1.00 96.00 81 GLN A O 1
ATOM 656 N N . ASP A 1 82 ? 0.914 5.297 -7.042 1.00 92.00 82 ASP A N 1
ATOM 657 C CA . ASP A 1 82 ? 1.836 6.427 -6.990 1.00 92.00 82 ASP A CA 1
ATOM 658 C C . ASP A 1 82 ? 1.156 7.748 -6.599 1.00 92.00 82 ASP A C 1
ATOM 660 O O . ASP A 1 82 ? 1.716 8.539 -5.836 1.00 92.00 82 ASP A O 1
ATOM 664 N N . PHE A 1 83 ? -0.054 7.981 -7.110 1.00 93.56 83 PHE A N 1
ATOM 665 C CA . PHE A 1 83 ? -0.746 9.266 -7.064 1.00 93.56 83 PHE A CA 1
ATOM 666 C C . PHE A 1 83 ? 0.146 10.399 -7.567 1.00 93.56 83 PHE A C 1
ATOM 668 O O . PHE A 1 83 ? 0.380 11.397 -6.877 1.00 93.56 83 PHE A O 1
ATOM 675 N N . TRP A 1 84 ? 0.652 10.211 -8.787 1.00 88.75 84 TRP A N 1
ATOM 676 C CA . TRP A 1 84 ? 1.575 11.132 -9.436 1.00 88.75 84 TRP A CA 1
ATOM 677 C C . TRP A 1 84 ? 0.909 12.478 -9.671 1.00 88.75 84 TRP A C 1
ATOM 679 O O . TRP A 1 84 ? 1.437 13.491 -9.237 1.00 88.75 84 TRP A O 1
ATOM 689 N N . GLU A 1 85 ? -0.278 12.491 -10.285 1.00 87.62 85 GLU A N 1
ATOM 690 C CA . GLU A 1 85 ? -0.960 13.728 -10.708 1.00 87.62 85 GLU A CA 1
ATOM 691 C C . GLU A 1 85 ? -1.354 14.650 -9.542 1.00 87.62 85 GLU A C 1
ATOM 693 O O . GLU A 1 85 ? -1.538 15.850 -9.726 1.00 87.62 85 GLU A O 1
ATOM 698 N N . ILE A 1 86 ? -1.461 14.104 -8.329 1.00 89.50 86 ILE A N 1
ATOM 699 C CA . ILE A 1 86 ? -1.763 14.857 -7.101 1.00 89.50 86 ILE A CA 1
ATOM 700 C C . ILE A 1 86 ? -0.553 14.950 -6.159 1.00 89.50 86 ILE A C 1
ATOM 702 O O . ILE A 1 86 ? -0.686 15.245 -4.967 1.00 89.50 86 ILE A O 1
ATOM 706 N N . SER A 1 87 ? 0.642 14.677 -6.681 1.00 87.12 87 SER A N 1
ATOM 707 C CA . SER A 1 87 ? 1.899 14.849 -5.968 1.00 87.12 87 SER A CA 1
ATOM 708 C C . SER A 1 87 ? 2.170 16.324 -5.678 1.00 87.12 87 SER A C 1
ATOM 710 O O . SER A 1 87 ? 1.855 17.208 -6.466 1.00 87.12 87 SER A O 1
ATOM 712 N N . SER A 1 88 ? 2.800 16.600 -4.534 1.00 79.31 88 SER A N 1
ATOM 713 C CA . SER A 1 88 ? 3.213 17.958 -4.162 1.00 79.31 88 SER A CA 1
ATOM 714 C C . SER A 1 88 ? 4.570 18.373 -4.740 1.00 79.31 88 SER A C 1
ATOM 716 O O . SER A 1 88 ? 5.052 19.453 -4.412 1.00 79.31 88 SER A O 1
ATOM 718 N N . TYR A 1 89 ? 5.234 17.498 -5.498 1.00 79.19 89 TYR A N 1
ATOM 719 C CA . TYR A 1 89 ? 6.476 17.829 -6.199 1.00 79.19 89 TYR A CA 1
ATOM 720 C C . TYR A 1 89 ? 6.169 18.574 -7.498 1.00 79.19 89 TYR A C 1
ATOM 722 O O . TYR A 1 89 ? 5.111 18.362 -8.077 1.00 79.19 89 TYR A O 1
ATOM 730 N N . ASP A 1 90 ? 7.087 19.419 -7.970 1.00 69.38 90 ASP A N 1
ATOM 731 C CA . ASP A 1 90 ? 6.909 20.126 -9.240 1.00 69.38 90 ASP A CA 1
ATOM 732 C C . ASP A 1 90 ? 6.818 19.119 -10.394 1.00 69.38 90 ASP A C 1
ATOM 734 O O . ASP A 1 90 ? 7.789 18.431 -10.727 1.00 69.38 90 ASP A O 1
ATOM 738 N N . LEU A 1 91 ? 5.637 19.019 -10.999 1.00 69.06 91 LEU A N 1
ATOM 739 C CA . LEU A 1 91 ? 5.384 18.130 -12.125 1.00 69.06 91 LEU A CA 1
ATOM 740 C C . LEU A 1 91 ? 5.367 18.935 -13.415 1.00 69.06 91 LEU A C 1
ATOM 742 O O . LEU A 1 91 ? 4.765 20.006 -13.497 1.00 69.06 91 LEU A O 1
ATOM 746 N N . MET A 1 92 ? 5.969 18.379 -14.462 1.00 65.75 92 MET A N 1
ATOM 747 C CA . MET A 1 92 ? 5.595 18.795 -15.808 1.00 65.75 92 MET A CA 1
ATOM 748 C C . MET A 1 92 ? 4.167 18.312 -16.068 1.00 65.75 92 MET A C 1
ATOM 750 O O . MET A 1 92 ? 3.937 17.105 -15.924 1.00 65.75 92 MET A O 1
ATOM 754 N N . PRO A 1 93 ? 3.232 19.207 -16.440 1.00 57.12 93 PRO A N 1
ATOM 755 C CA . PRO A 1 93 ? 1.867 18.819 -16.749 1.00 57.12 93 PRO A CA 1
ATOM 756 C C . PRO A 1 93 ? 1.881 17.729 -17.815 1.00 57.12 93 PRO A C 1
ATOM 758 O O . PRO A 1 93 ? 2.416 17.924 -18.912 1.00 57.12 93 PRO A O 1
ATOM 761 N N . ARG A 1 94 ? 1.329 16.566 -17.480 1.00 61.94 94 ARG A N 1
ATOM 762 C CA . ARG A 1 94 ? 0.911 15.591 -18.482 1.00 61.94 94 ARG A CA 1
ATOM 763 C C . ARG A 1 94 ? -0.569 15.843 -18.782 1.00 61.94 94 ARG A C 1
ATOM 765 O O . ARG A 1 94 ? -1.179 16.761 -18.237 1.00 61.94 94 ARG A O 1
ATOM 772 N N . THR A 1 95 ? -1.104 15.157 -19.775 1.00 55.78 95 THR A N 1
ATOM 773 C CA . THR A 1 95 ? -2.453 15.406 -20.292 1.00 55.78 95 THR A CA 1
ATOM 774 C C . THR A 1 95 ? -3.545 15.325 -19.209 1.00 55.78 95 THR A C 1
ATOM 776 O O . THR A 1 95 ? -3.468 14.517 -18.295 1.00 55.78 95 THR A O 1
ATOM 779 N N . GLU A 1 96 ? -4.636 16.088 -19.355 1.00 56.28 96 GLU A N 1
ATOM 780 C CA . GLU A 1 96 ? -5.743 16.208 -18.372 1.00 56.28 96 GLU A CA 1
ATOM 781 C C . GLU A 1 96 ? -6.462 14.887 -17.991 1.00 56.28 96 GLU A C 1
ATOM 783 O O . GLU A 1 96 ? -7.291 14.869 -17.085 1.00 56.28 96 GLU A O 1
ATOM 788 N N . ARG A 1 97 ? -6.181 13.765 -18.672 1.00 58.56 97 ARG A N 1
ATOM 789 C CA . ARG A 1 97 ? -6.816 12.448 -18.439 1.00 58.56 97 ARG A CA 1
ATOM 790 C C . ARG A 1 97 ? -5.969 11.478 -17.610 1.00 58.56 97 ARG A C 1
ATOM 792 O O . ARG A 1 97 ? -6.345 10.312 -17.470 1.00 58.56 97 ARG A O 1
ATOM 799 N N . ASP A 1 98 ? -4.841 11.925 -17.071 1.00 78.19 98 ASP A N 1
ATOM 800 C CA . ASP A 1 98 ? -3.846 11.003 -16.527 1.00 78.19 98 ASP A CA 1
ATOM 801 C C . ASP A 1 98 ? -4.203 10.446 -15.137 1.00 78.19 98 ASP A C 1
ATOM 803 O O . ASP A 1 98 ? -3.943 9.268 -14.894 1.00 78.19 98 ASP A O 1
ATOM 807 N N . PHE A 1 99 ? -4.921 11.182 -14.276 1.00 88.44 99 PHE A N 1
ATOM 808 C CA . PHE A 1 99 ? -5.236 10.692 -12.920 1.00 88.44 99 PHE A CA 1
ATOM 809 C C . PHE A 1 99 ? -6.271 9.560 -12.910 1.00 88.44 99 PHE A C 1
ATOM 811 O O . PHE A 1 99 ? -6.084 8.533 -12.257 1.00 88.44 99 PHE A O 1
ATOM 818 N N . GLN A 1 100 ? -7.353 9.700 -13.684 1.00 90.94 100 GLN A N 1
ATOM 819 C CA . GLN A 1 100 ? -8.343 8.629 -13.834 1.00 90.94 100 GLN A CA 1
ATOM 820 C C . GLN A 1 100 ? -7.688 7.367 -14.409 1.00 90.94 100 GLN A C 1
ATOM 822 O O . GLN A 1 100 ? -7.916 6.264 -13.910 1.00 90.94 100 GLN A O 1
ATOM 827 N N . ARG A 1 101 ? -6.836 7.532 -15.428 1.00 91.12 101 ARG A N 1
ATOM 828 C CA . ARG A 1 101 ? -6.084 6.428 -16.029 1.00 91.12 101 ARG A CA 1
ATOM 829 C C . ARG A 1 101 ? -5.170 5.752 -15.005 1.00 91.12 101 ARG A C 1
ATOM 831 O O . ARG A 1 101 ? -5.097 4.526 -14.974 1.00 91.12 101 ARG A O 1
ATOM 838 N N . GLU A 1 102 ? -4.505 6.532 -14.156 1.00 92.25 102 GLU A N 1
ATOM 839 C CA . GLU A 1 102 ? -3.683 6.043 -13.048 1.00 92.25 102 GLU A CA 1
ATOM 840 C C . GLU A 1 102 ? -4.466 5.090 -12.130 1.00 92.25 102 GLU A C 1
ATOM 842 O O . GLU A 1 102 ? -4.022 3.970 -11.851 1.00 92.25 102 GLU A O 1
ATOM 847 N N . ILE A 1 103 ? -5.667 5.515 -11.721 1.00 95.25 103 ILE A N 1
ATOM 848 C CA . ILE A 1 103 ? -6.574 4.750 -10.857 1.00 95.25 103 ILE A CA 1
ATOM 849 C C . ILE A 1 103 ? -7.067 3.488 -11.571 1.00 95.25 103 ILE A C 1
ATOM 851 O O . ILE A 1 103 ? -7.106 2.408 -10.979 1.00 95.25 103 ILE A O 1
ATOM 855 N N . GLU A 1 104 ? -7.438 3.586 -12.848 1.00 96.19 104 GLU A N 1
ATOM 856 C CA . GLU A 1 104 ? -7.910 2.443 -13.635 1.00 96.19 104 GLU A CA 1
ATOM 857 C C . GLU A 1 104 ? -6.845 1.346 -13.760 1.00 96.19 104 GLU A C 1
ATOM 859 O O . GLU A 1 104 ? -7.165 0.160 -13.609 1.00 96.19 104 GLU A O 1
ATOM 864 N N . ILE A 1 105 ? -5.578 1.722 -13.957 1.00 95.88 105 ILE A N 1
ATOM 865 C CA . ILE A 1 105 ? -4.456 0.776 -13.986 1.00 95.88 105 ILE A CA 1
ATOM 866 C C . ILE A 1 105 ? -4.298 0.106 -12.615 1.00 95.88 105 ILE A C 1
ATOM 868 O O . ILE A 1 105 ? -4.243 -1.126 -12.549 1.00 95.88 105 ILE A O 1
ATOM 872 N N . GLY A 1 106 ? -4.314 0.871 -11.518 1.00 97.12 106 GLY A N 1
ATOM 873 C CA . GLY A 1 106 ? -4.256 0.318 -10.158 1.00 97.12 106 GLY A CA 1
ATOM 874 C C . GLY A 1 106 ? -5.398 -0.650 -9.857 1.00 97.12 106 GLY A C 1
ATOM 875 O O . GLY A 1 106 ? -5.162 -1.773 -9.404 1.00 97.12 106 GLY A O 1
ATOM 876 N N . ARG A 1 107 ? -6.636 -0.296 -10.227 1.00 98.06 107 ARG A N 1
ATOM 877 C CA . ARG A 1 107 ? -7.804 -1.193 -10.146 1.00 98.06 107 ARG A CA 1
ATOM 878 C C . ARG A 1 107 ? -7.579 -2.475 -10.943 1.00 98.06 107 ARG A C 1
ATOM 880 O O . ARG A 1 107 ? -7.929 -3.560 -10.474 1.00 98.06 107 ARG A O 1
ATOM 887 N N . GLY A 1 108 ? -7.007 -2.370 -12.142 1.00 98.06 108 GLY A N 1
ATOM 888 C CA . GLY A 1 108 ? -6.645 -3.511 -12.982 1.00 98.06 108 GLY A CA 1
ATOM 889 C C . GLY A 1 108 ? -5.669 -4.460 -12.284 1.00 98.06 108 GLY A 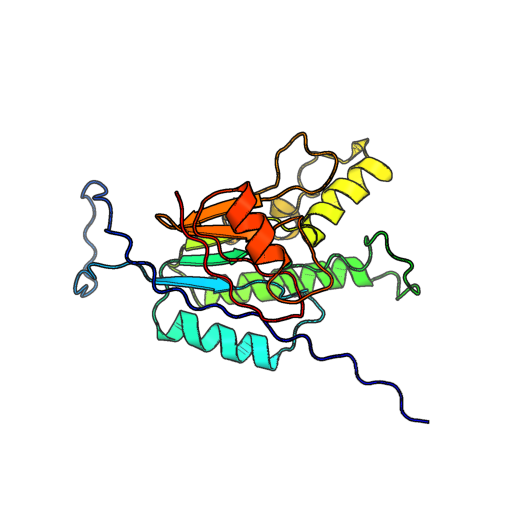C 1
ATOM 890 O O . GLY A 1 108 ? -5.914 -5.670 -12.233 1.00 98.06 108 GLY A O 1
ATOM 891 N N . VAL A 1 109 ? -4.612 -3.914 -11.680 1.00 97.81 109 VAL A N 1
ATOM 892 C CA . VAL A 1 109 ? -3.609 -4.686 -10.937 1.00 97.81 109 VAL A CA 1
ATOM 893 C C . VAL A 1 109 ? -4.228 -5.365 -9.710 1.00 97.81 109 VAL A C 1
ATOM 895 O O . VAL A 1 109 ? -4.077 -6.581 -9.567 1.00 97.81 109 VAL A O 1
ATOM 898 N N . LEU A 1 110 ? -5.009 -4.654 -8.889 1.00 98.31 110 LEU A N 1
ATOM 899 C CA . LEU A 1 110 ? -5.675 -5.222 -7.704 1.00 98.31 110 LEU A CA 1
ATOM 900 C C . LEU A 1 110 ? -6.678 -6.329 -8.062 1.00 98.31 110 LEU A C 1
ATOM 902 O O . LEU A 1 110 ? -6.653 -7.410 -7.470 1.00 98.31 110 LEU A O 1
ATOM 906 N N . ARG A 1 111 ? -7.508 -6.122 -9.096 1.00 98.56 111 ARG A N 1
ATOM 907 C CA . ARG A 1 111 ? -8.390 -7.173 -9.646 1.00 98.56 111 ARG A CA 1
ATOM 908 C C . ARG A 1 111 ? -7.596 -8.400 -10.067 1.00 98.56 111 ARG A C 1
ATOM 910 O O . ARG A 1 111 ? -8.045 -9.532 -9.895 1.00 98.56 111 ARG A O 1
ATOM 917 N N . SER A 1 112 ? -6.420 -8.178 -10.643 1.00 97.12 112 SER A N 1
ATOM 918 C CA . SER A 1 112 ? -5.555 -9.259 -11.082 1.00 97.12 112 SER A CA 1
ATOM 919 C C . SER A 1 112 ? -4.951 -10.039 -9.908 1.00 97.12 112 SER A C 1
ATOM 921 O O . SER A 1 112 ? -4.839 -11.257 -10.024 1.00 97.12 112 SER A O 1
ATOM 923 N N . PHE A 1 113 ? -4.633 -9.387 -8.781 1.00 97.38 113 PHE A N 1
ATOM 924 C CA . PHE A 1 113 ? -4.218 -10.070 -7.552 1.00 97.38 113 PHE A CA 1
ATOM 925 C C . PHE A 1 113 ? -5.345 -10.915 -6.977 1.00 97.38 113 PHE A C 1
ATOM 927 O O . PHE A 1 113 ? -5.151 -12.115 -6.806 1.00 97.38 113 PHE A O 1
ATOM 934 N N . ARG A 1 114 ? -6.537 -10.338 -6.776 1.00 97.88 114 ARG A N 1
ATOM 935 C CA . ARG A 1 114 ? -7.693 -11.083 -6.252 1.00 97.88 114 ARG A CA 1
ATOM 936 C C . ARG A 1 114 ? -8.046 -12.290 -7.127 1.00 97.88 114 ARG A C 1
ATOM 938 O O . ARG A 1 114 ? -8.297 -13.367 -6.607 1.00 97.88 114 ARG A O 1
ATOM 945 N N . ARG A 1 115 ? -7.989 -12.161 -8.458 1.00 97.00 115 ARG A N 1
ATOM 946 C CA . ARG A 1 115 ? -8.183 -13.302 -9.376 1.00 97.00 115 ARG A CA 1
ATOM 947 C C . ARG A 1 115 ? -7.117 -14.389 -9.235 1.00 97.00 115 ARG A C 1
ATOM 949 O O . ARG A 1 115 ? -7.427 -15.562 -9.403 1.00 97.00 115 ARG A O 1
ATOM 956 N N . SER A 1 116 ? -5.857 -14.009 -9.029 1.00 94.94 116 SER A N 1
ATOM 957 C CA . SER A 1 116 ? -4.751 -14.963 -8.880 1.00 94.94 116 SER A CA 1
ATOM 958 C C . SER A 1 116 ? -4.696 -15.602 -7.493 1.00 94.94 116 SER A C 1
ATOM 960 O O . SER A 1 116 ? -4.142 -16.690 -7.368 1.00 94.94 116 SER A O 1
ATOM 962 N N . LEU A 1 117 ? -5.269 -14.940 -6.489 1.00 96.62 117 LEU A N 1
ATOM 963 C CA . LEU A 1 117 ? -5.273 -15.329 -5.083 1.00 96.62 117 LEU A CA 1
ATOM 964 C C . LEU A 1 117 ? -6.709 -15.277 -4.525 1.00 96.62 117 LEU A C 1
ATOM 966 O O . LEU A 1 117 ? -7.004 -14.445 -3.666 1.00 96.62 117 LEU A O 1
ATOM 970 N N . PRO A 1 118 ? -7.627 -16.130 -5.018 1.00 96.25 118 PRO A N 1
ATOM 971 C CA . PRO A 1 118 ? -9.048 -16.032 -4.683 1.00 96.25 118 PRO A CA 1
ATOM 972 C C . PRO A 1 118 ? -9.317 -16.196 -3.184 1.00 96.25 118 PRO A C 1
ATOM 974 O O . PRO A 1 118 ? -10.160 -15.487 -2.647 1.00 96.25 118 PRO A O 1
ATOM 977 N N . HIS A 1 119 ? -8.564 -17.067 -2.510 1.00 94.88 119 HIS A N 1
ATOM 978 C CA . HIS A 1 119 ? -8.760 -17.398 -1.095 1.00 94.88 119 HIS A CA 1
ATOM 979 C C . HIS A 1 119 ? -7.793 -16.683 -0.147 1.00 94.88 119 HIS A C 1
ATOM 981 O O . HIS A 1 119 ? -7.974 -16.750 1.065 1.00 94.88 119 HIS A O 1
ATOM 987 N N . ALA A 1 120 ? -6.769 -16.004 -0.675 1.00 96.69 120 ALA A N 1
ATOM 988 C CA . ALA A 1 120 ? -5.796 -15.334 0.173 1.00 96.69 120 ALA A CA 1
ATOM 989 C C . ALA A 1 120 ? -6.418 -14.102 0.830 1.00 96.69 120 ALA A C 1
ATOM 991 O O . ALA A 1 120 ? -7.172 -13.341 0.205 1.00 96.69 120 ALA A O 1
ATOM 992 N N . ARG A 1 121 ? -6.020 -13.843 2.071 1.00 98.06 121 ARG A N 1
ATOM 993 C CA . ARG A 1 121 ? -6.188 -12.527 2.676 1.00 98.06 121 ARG A CA 1
ATOM 994 C C . ARG A 1 121 ? -5.308 -11.535 1.919 1.00 98.06 121 ARG A C 1
ATOM 996 O O . ARG A 1 121 ? -4.158 -11.838 1.610 1.00 98.06 121 ARG A O 1
ATOM 1003 N N . ILE A 1 122 ? -5.830 -10.349 1.623 1.00 98.44 122 ILE A N 1
ATOM 1004 C CA . ILE A 1 122 ? -5.049 -9.276 1.004 1.00 98.44 122 ILE A CA 1
ATOM 1005 C C . ILE A 1 122 ? -5.183 -8.044 1.886 1.00 98.44 122 ILE A C 1
ATOM 1007 O O . ILE A 1 122 ? -6.294 -7.565 2.106 1.00 98.44 122 ILE A O 1
ATOM 1011 N N . THR A 1 123 ? -4.058 -7.539 2.382 1.00 98.44 123 THR A N 1
ATOM 1012 C CA . THR A 1 123 ? -4.006 -6.324 3.198 1.00 98.44 123 THR A CA 1
ATOM 1013 C C . THR A 1 123 ? -3.157 -5.279 2.496 1.00 98.44 123 THR A C 1
ATOM 1015 O O . THR A 1 123 ? -2.028 -5.562 2.110 1.00 98.44 123 THR A O 1
ATOM 1018 N N . TRP A 1 124 ? -3.678 -4.069 2.352 1.00 98.19 124 TRP A N 1
ATOM 1019 C CA . TRP A 1 124 ? -2.964 -2.909 1.844 1.00 98.19 124 TRP A CA 1
ATOM 1020 C C . TRP A 1 124 ? -2.748 -1.908 2.975 1.00 98.19 124 TRP A C 1
ATOM 1022 O O . TRP A 1 124 ? -3.691 -1.310 3.487 1.00 98.19 124 TRP A O 1
ATOM 1032 N N . VAL A 1 125 ? -1.489 -1.753 3.374 1.00 97.44 125 VAL A N 1
ATOM 1033 C CA . VAL A 1 125 ? -1.056 -0.762 4.358 1.00 97.44 125 VAL A CA 1
ATOM 1034 C C . VAL A 1 125 ? -0.796 0.559 3.643 1.00 97.44 125 VAL A C 1
ATOM 1036 O O . VAL A 1 125 ? 0.001 0.592 2.709 1.00 97.44 125 VAL A O 1
ATOM 1039 N N . GLU A 1 126 ? -1.481 1.628 4.056 1.00 96.62 126 GLU A N 1
ATOM 1040 C CA . GLU A 1 126 ? -1.323 2.973 3.484 1.00 96.62 126 GLU A CA 1
ATOM 1041 C C . GLU A 1 126 ? 0.124 3.456 3.655 1.00 96.62 126 GLU A C 1
ATOM 1043 O O . GLU A 1 126 ? 0.640 3.476 4.777 1.00 96.62 126 GLU A O 1
ATOM 1048 N N . GLY A 1 127 ? 0.762 3.847 2.549 1.00 95.12 127 GLY A N 1
ATOM 1049 C CA . GLY A 1 127 ? 2.026 4.570 2.538 1.00 95.12 127 GLY A CA 1
ATOM 1050 C C . GLY A 1 127 ? 1.831 6.076 2.357 1.00 95.12 127 GLY A C 1
ATOM 1051 O O . GLY A 1 127 ? 0.720 6.596 2.247 1.00 95.12 127 GLY A O 1
ATOM 1052 N N . ASN A 1 128 ? 2.946 6.794 2.298 1.00 93.81 128 ASN A N 1
ATOM 1053 C CA . ASN A 1 128 ? 2.984 8.234 2.041 1.00 93.81 128 ASN A CA 1
ATOM 1054 C C . ASN A 1 128 ? 2.401 8.624 0.665 1.00 93.81 128 ASN A C 1
ATOM 1056 O O . ASN A 1 128 ? 1.821 9.704 0.558 1.00 93.81 128 ASN A O 1
ATOM 1060 N N . HIS A 1 129 ? 2.544 7.784 -0.370 1.00 94.25 129 HIS A N 1
ATOM 1061 C CA . HIS A 1 129 ? 1.970 8.033 -1.695 1.00 94.25 129 HIS A CA 1
ATOM 1062 C C . HIS A 1 129 ? 0.446 7.979 -1.638 1.00 94.25 129 HIS A C 1
ATOM 1064 O O . HIS A 1 129 ? -0.197 8.950 -2.018 1.00 94.25 129 HIS A O 1
ATOM 1070 N N . GLU A 1 130 ? -0.139 6.933 -1.051 1.00 95.62 130 GLU A N 1
ATOM 1071 C CA . GLU A 1 130 ? -1.591 6.853 -0.870 1.00 95.62 130 GLU A CA 1
ATOM 1072 C C . GLU A 1 130 ? -2.139 8.002 -0.005 1.00 95.62 130 GLU A C 1
ATOM 1074 O O . GLU A 1 130 ? -3.163 8.608 -0.335 1.00 95.62 130 GLU A O 1
ATOM 1079 N N . PHE A 1 131 ? -1.400 8.383 1.043 1.00 95.69 131 PHE A N 1
ATOM 1080 C CA . PHE A 1 131 ? -1.740 9.511 1.912 1.00 95.69 131 PHE A CA 1
ATOM 1081 C C . PHE A 1 131 ? -1.805 10.859 1.162 1.00 95.69 131 PHE A C 1
ATOM 1083 O O . PHE A 1 131 ? -2.440 11.807 1.641 1.00 95.69 131 PHE A O 1
ATOM 1090 N N . ARG A 1 132 ? -1.208 10.977 -0.038 1.00 94.38 132 ARG A N 1
ATOM 1091 C CA . ARG A 1 132 ? -1.329 12.180 -0.884 1.00 94.38 132 ARG A CA 1
ATOM 1092 C C . ARG A 1 132 ? -2.775 12.496 -1.224 1.00 94.38 132 ARG A C 1
ATOM 1094 O O . ARG A 1 132 ? -3.112 13.673 -1.235 1.00 94.38 132 ARG A O 1
ATOM 1101 N N . LEU A 1 133 ? -3.638 11.495 -1.421 1.00 94.69 133 LEU A N 1
ATOM 1102 C CA . LEU A 1 133 ? -5.058 11.731 -1.696 1.00 94.69 133 LEU A CA 1
ATOM 1103 C C . LEU A 1 133 ? -5.739 12.457 -0.535 1.00 94.69 133 LEU A C 1
ATOM 1105 O O . LEU A 1 133 ? -6.405 13.471 -0.741 1.00 94.69 133 LEU A O 1
ATOM 1109 N N . ARG A 1 134 ? -5.501 11.993 0.698 1.00 93.06 134 ARG A N 1
ATOM 1110 C CA . ARG A 1 134 ? -5.988 12.653 1.916 1.00 93.06 134 ARG A CA 1
ATOM 1111 C C . ARG A 1 134 ? -5.501 14.099 1.981 1.00 93.06 134 ARG A C 1
ATOM 1113 O O . ARG A 1 134 ? -6.301 15.014 2.161 1.00 93.06 134 ARG A O 1
ATOM 1120 N N . LYS A 1 135 ? -4.193 14.307 1.809 1.00 92.75 135 LYS A N 1
ATOM 1121 C CA . LYS A 1 135 ? -3.579 15.641 1.845 1.00 92.75 135 LYS A CA 1
ATOM 1122 C C . LYS A 1 135 ? -4.154 16.559 0.761 1.00 92.75 135 LYS A C 1
ATOM 1124 O O . LYS A 1 135 ? -4.505 17.696 1.063 1.00 92.75 135 LYS A O 1
ATOM 1129 N N . TYR A 1 136 ? -4.285 16.064 -0.467 1.00 92.94 136 TYR A N 1
ATOM 1130 C CA . TYR A 1 136 ? -4.814 16.808 -1.605 1.00 92.94 136 TYR A CA 1
ATOM 1131 C C . TYR A 1 136 ? -6.257 17.258 -1.360 1.00 92.94 136 TYR A C 1
ATOM 1133 O O . TYR A 1 136 ? -6.557 18.437 -1.546 1.00 92.94 136 TYR A O 1
ATOM 1141 N N . LEU A 1 137 ? -7.124 16.356 -0.884 1.00 93.50 137 LEU A N 1
ATOM 1142 C CA . LEU A 1 137 ? -8.514 16.679 -0.551 1.00 93.50 137 LEU A CA 1
ATOM 1143 C C . LEU A 1 137 ? -8.588 17.739 0.549 1.00 93.50 137 LEU A C 1
ATOM 1145 O O . LEU A 1 137 ? -9.257 18.746 0.369 1.00 93.50 137 LEU A O 1
ATOM 1149 N N . ILE A 1 138 ? -7.849 17.579 1.650 1.00 91.31 138 ILE A N 1
ATOM 1150 C CA . ILE A 1 138 ? -7.846 18.559 2.750 1.00 91.31 138 ILE A CA 1
ATOM 1151 C C . ILE A 1 138 ? -7.384 19.948 2.276 1.00 91.31 138 ILE A C 1
ATOM 1153 O O . ILE A 1 138 ? -7.907 20.960 2.740 1.00 91.31 138 ILE A O 1
ATOM 1157 N N . GLN A 1 139 ? -6.406 20.013 1.369 1.00 92.25 139 GLN A N 1
ATOM 1158 C CA . GLN A 1 139 ? -5.832 21.278 0.903 1.00 92.25 139 GLN A CA 1
ATOM 1159 C C . GLN A 1 139 ? -6.679 21.985 -0.160 1.00 92.25 139 GLN A C 1
ATOM 1161 O O . GLN A 1 139 ? -6.753 23.211 -0.144 1.00 92.25 139 GLN A O 1
ATOM 1166 N N . ASN A 1 140 ? -7.299 21.234 -1.073 1.00 93.25 140 ASN A N 1
ATOM 1167 C CA . ASN A 1 140 ? -7.928 21.802 -2.270 1.00 93.25 140 ASN A CA 1
ATOM 1168 C C . ASN A 1 140 ? -9.458 21.688 -2.272 1.00 93.25 140 ASN A C 1
ATOM 1170 O O . ASN A 1 140 ? -10.121 22.452 -2.967 1.00 93.25 140 ASN A O 1
ATOM 1174 N N . ALA A 1 141 ? -10.023 20.736 -1.528 1.00 93.94 141 ALA A N 1
ATOM 1175 C CA . ALA A 1 141 ? -11.449 20.421 -1.549 1.00 93.94 141 ALA A CA 1
ATOM 1176 C C . ALA A 1 141 ? -11.892 19.776 -0.224 1.00 93.94 141 ALA A C 1
ATOM 1178 O O . ALA A 1 141 ? -12.397 18.650 -0.198 1.00 93.94 141 ALA A O 1
ATOM 1179 N N . LYS A 1 142 ? -11.655 20.463 0.901 1.00 93.81 142 LYS A N 1
ATOM 1180 C CA . LYS A 1 142 ? -11.879 19.918 2.255 1.00 93.81 142 LYS A CA 1
ATOM 1181 C C . LYS A 1 142 ? -13.325 19.474 2.484 1.00 93.81 142 LYS A C 1
ATOM 1183 O O . LYS A 1 142 ? -13.563 18.555 3.253 1.00 93.81 142 LYS A O 1
ATOM 1188 N N . GLU A 1 143 ? -14.278 20.102 1.801 1.00 95.25 143 GLU A N 1
ATOM 1189 C CA . GLU A 1 143 ? -15.705 19.786 1.843 1.00 95.25 143 GLU A CA 1
ATOM 1190 C C . GLU A 1 143 ? -16.009 18.402 1.253 1.00 95.25 143 GLU A C 1
ATOM 1192 O O . GLU A 1 143 ? -17.039 17.814 1.571 1.00 95.25 143 GLU A O 1
ATOM 1197 N N . LEU A 1 144 ? -15.114 17.872 0.411 1.00 93.88 144 LEU A N 1
ATOM 1198 C CA . LEU A 1 144 ? -15.213 16.519 -0.132 1.00 93.88 144 LEU A CA 1
ATOM 1199 C C . LEU A 1 144 ? -14.580 15.472 0.789 1.00 93.88 144 LEU A C 1
ATOM 1201 O O . LEU A 1 144 ? -14.859 14.284 0.640 1.00 93.88 144 LEU A O 1
ATOM 1205 N N . TYR A 1 145 ? -13.726 15.874 1.732 1.00 91.56 145 TYR A N 1
ATOM 1206 C CA . TYR A 1 145 ? -13.048 14.932 2.612 1.00 91.56 145 TYR A CA 1
ATOM 1207 C C . TYR A 1 145 ? -14.056 14.150 3.469 1.00 91.56 145 TYR A C 1
ATOM 1209 O O . TYR A 1 145 ? -14.912 14.729 4.132 1.00 91.56 145 TYR A O 1
ATOM 1217 N N . 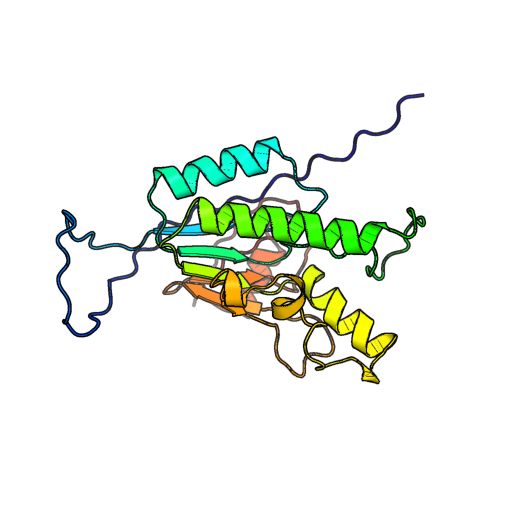GLY A 1 146 ? -13.945 12.819 3.455 1.00 88.12 146 GLY A N 1
ATOM 1218 C CA . GLY A 1 146 ? -14.853 11.919 4.173 1.00 88.12 146 GLY A CA 1
ATOM 1219 C C . GLY A 1 146 ? -16.142 11.568 3.423 1.00 88.12 146 GLY A C 1
ATOM 1220 O O . GLY A 1 146 ? -16.901 10.730 3.909 1.00 88.12 146 GLY A O 1
ATOM 1221 N N . LEU A 1 147 ? -16.393 12.144 2.239 1.00 94.06 147 LEU A N 1
ATOM 1222 C CA . LEU A 1 147 ? -17.517 11.711 1.411 1.00 94.06 147 LEU A CA 1
ATOM 1223 C C . LEU A 1 147 ? -17.281 10.295 0.851 1.00 94.06 147 LEU A C 1
ATOM 1225 O O . LEU A 1 147 ? -16.151 9.942 0.496 1.00 94.06 147 LEU A O 1
ATOM 1229 N N . PRO A 1 148 ? -18.339 9.477 0.710 1.00 93.31 148 PRO A N 1
ATOM 1230 C CA . PRO A 1 148 ? -18.239 8.212 -0.005 1.00 93.31 148 PRO A CA 1
ATOM 1231 C C . PRO A 1 148 ? -17.768 8.432 -1.445 1.00 93.31 148 PRO A C 1
ATOM 1233 O O . PRO A 1 148 ? -18.247 9.334 -2.131 1.00 93.31 148 PR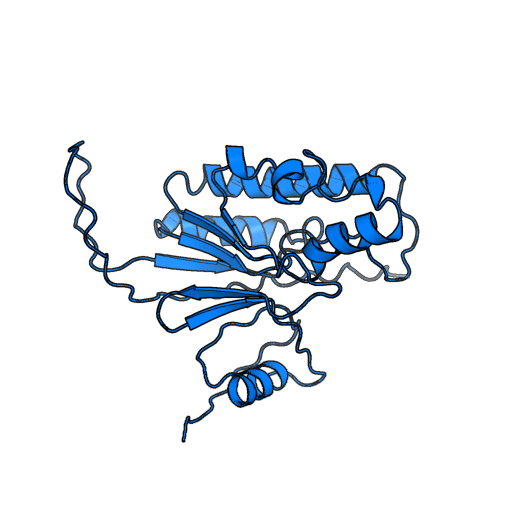O A O 1
ATOM 1236 N N . GLY A 1 149 ? -16.860 7.583 -1.922 1.00 94.25 149 GLY A N 1
ATOM 1237 C CA . GLY A 1 149 ? -16.390 7.627 -3.310 1.00 94.25 149 GLY A CA 1
ATOM 1238 C C . GLY A 1 149 ? -15.086 8.390 -3.523 1.00 94.25 149 GLY A C 1
ATOM 1239 O O . GLY A 1 149 ? -14.541 8.315 -4.620 1.00 94.25 149 GLY A O 1
ATOM 1240 N N . VAL A 1 150 ? -14.561 9.085 -2.507 1.00 94.06 150 VAL A N 1
ATOM 1241 C CA . VAL A 1 150 ? -13.306 9.854 -2.628 1.00 94.06 150 VAL A CA 1
ATOM 1242 C C . VAL A 1 150 ? -12.156 9.305 -1.782 1.00 94.06 150 VAL A C 1
ATOM 1244 O O . VAL A 1 150 ? -11.065 9.870 -1.778 1.00 94.06 150 VAL A O 1
ATOM 1247 N N . SER A 1 151 ? -12.377 8.206 -1.058 1.00 95.56 151 SER A N 1
ATOM 1248 C CA . SER A 1 151 ? -11.338 7.527 -0.280 1.00 95.56 151 SER A CA 1
ATOM 1249 C C . SER A 1 151 ? -10.595 6.481 -1.121 1.00 95.56 151 SER A C 1
ATOM 1251 O O . SER A 1 151 ? -11.146 5.962 -2.092 1.00 95.56 151 SER A O 1
ATOM 1253 N N . VAL A 1 152 ? -9.365 6.114 -0.732 1.00 97.12 152 VAL A N 1
ATOM 1254 C CA . VAL A 1 152 ? -8.616 5.010 -1.371 1.00 97.12 152 VAL A CA 1
ATOM 1255 C C . VAL A 1 152 ? -9.444 3.710 -1.408 1.00 97.12 152 VAL A C 1
ATOM 1257 O O . VAL A 1 152 ? -9.562 3.120 -2.485 1.00 97.12 152 VAL A O 1
ATOM 1260 N N . PRO A 1 153 ? -10.091 3.274 -0.305 1.00 97.75 153 PRO A N 1
ATOM 1261 C CA . PRO A 1 153 ? -11.000 2.131 -0.343 1.00 97.75 153 PRO A CA 1
ATOM 1262 C C . PRO A 1 153 ? -12.095 2.208 -1.406 1.00 97.75 153 PRO A C 1
ATOM 1264 O O . PRO A 1 153 ? -12.376 1.198 -2.057 1.00 97.75 153 PRO A O 1
ATOM 1267 N N . ASP A 1 154 ? -12.687 3.386 -1.601 1.00 97.38 154 ASP A N 1
ATOM 1268 C CA . ASP A 1 154 ? -13.800 3.557 -2.530 1.00 97.38 154 ASP A CA 1
ATOM 1269 C C . ASP A 1 154 ? -13.330 3.606 -3.984 1.00 97.38 154 ASP A C 1
ATOM 1271 O O . ASP A 1 154 ? -13.827 2.846 -4.816 1.00 97.38 154 ASP A O 1
ATOM 1275 N N . ILE A 1 155 ? -12.334 4.441 -4.302 1.00 97.00 155 ILE A N 1
ATOM 1276 C CA . ILE A 1 155 ? -11.872 4.619 -5.688 1.00 97.00 155 ILE A CA 1
ATOM 1277 C C . ILE A 1 155 ? -11.269 3.331 -6.267 1.00 97.00 155 ILE A C 1
ATOM 1279 O O . ILE A 1 155 ? -11.304 3.133 -7.482 1.00 97.00 155 ILE A O 1
ATOM 1283 N N . PHE A 1 156 ? -10.767 2.423 -5.421 1.00 98.06 156 PHE A N 1
ATOM 1284 C CA . PHE A 1 156 ? -10.232 1.121 -5.834 1.00 98.06 156 PHE A CA 1
ATOM 1285 C C . PHE A 1 156 ? -11.215 -0.052 -5.676 1.00 98.06 156 PHE A C 1
ATOM 1287 O O . PHE A 1 156 ? -10.861 -1.189 -5.991 1.00 98.06 156 PHE A O 1
ATOM 1294 N N . ASP A 1 157 ? -12.457 0.203 -5.251 1.00 97.12 157 ASP A N 1
ATOM 1295 C CA . ASP A 1 157 ? -13.468 -0.805 -4.905 1.00 97.12 157 ASP A CA 1
ATOM 1296 C C . ASP A 1 157 ? -12.954 -1.893 -3.934 1.00 97.12 157 ASP A C 1
ATOM 1298 O O . ASP A 1 157 ? -13.272 -3.078 -4.095 1.00 97.12 157 ASP A O 1
ATOM 1302 N N . LEU A 1 158 ? -12.147 -1.538 -2.930 1.00 98.31 158 LEU A N 1
ATOM 1303 C CA . LEU A 1 158 ? -11.462 -2.527 -2.086 1.00 98.31 158 LEU A CA 1
ATOM 1304 C C . LEU A 1 158 ? -12.434 -3.478 -1.383 1.00 98.31 158 LEU A C 1
ATOM 1306 O O . LEU A 1 158 ? -12.157 -4.671 -1.288 1.00 98.31 158 LEU A O 1
ATOM 1310 N N . ARG A 1 159 ? -13.623 -2.991 -1.000 1.00 97.81 159 ARG A N 1
ATOM 1311 C CA . ARG A 1 159 ? -14.697 -3.824 -0.437 1.00 97.81 159 ARG A CA 1
ATOM 1312 C C . ARG A 1 159 ? -15.119 -4.949 -1.384 1.00 97.81 159 ARG A C 1
ATOM 1314 O O . ARG A 1 159 ? -15.284 -6.080 -0.948 1.00 97.81 159 ARG A O 1
ATOM 1321 N N . ARG A 1 160 ? -15.283 -4.653 -2.676 1.00 97.88 160 ARG A N 1
ATOM 1322 C CA . ARG A 1 160 ? -15.675 -5.645 -3.694 1.00 97.88 160 ARG A CA 1
ATOM 1323 C C . ARG A 1 160 ? -14.540 -6.613 -4.016 1.00 97.88 160 ARG A C 1
ATOM 1325 O O . ARG A 1 160 ? -14.793 -7.729 -4.451 1.00 97.88 160 ARG A O 1
ATOM 1332 N N . LEU A 1 161 ? -13.300 -6.169 -3.842 1.00 98.31 161 LEU A N 1
ATOM 1333 C CA . LEU A 1 161 ? -12.110 -6.997 -4.005 1.00 98.31 161 LEU A CA 1
ATOM 1334 C C . LEU A 1 161 ? -11.717 -7.732 -2.721 1.00 98.31 161 LEU A C 1
ATOM 1336 O O . LEU A 1 161 ? -10.710 -8.434 -2.740 1.00 98.31 161 LEU A O 1
ATOM 1340 N N . GLU A 1 162 ? -12.467 -7.571 -1.628 1.00 98.44 162 GLU A N 1
ATOM 1341 C CA . GLU A 1 162 ? -12.155 -8.138 -0.312 1.00 98.44 162 GLU A CA 1
ATOM 1342 C C . GLU A 1 162 ? -10.718 -7.811 0.134 1.00 98.44 162 GLU A C 1
ATOM 1344 O O . GLU A 1 162 ? -9.982 -8.669 0.618 1.00 98.44 162 GLU A O 1
ATOM 1349 N N . ILE A 1 163 ? -10.274 -6.578 -0.113 1.00 98.62 163 ILE A N 1
ATOM 1350 C CA . ILE A 1 163 ? -8.949 -6.095 0.283 1.00 98.62 163 ILE A CA 1
ATOM 1351 C C . ILE A 1 163 ? -9.106 -5.263 1.551 1.00 98.62 163 ILE A C 1
ATOM 1353 O O . ILE A 1 163 ? -9.837 -4.274 1.575 1.00 98.62 163 ILE A O 1
ATOM 1357 N N . GLU A 1 164 ? -8.399 -5.660 2.602 1.00 98.50 164 GLU A N 1
ATOM 1358 C CA . GLU A 1 164 ? -8.334 -4.910 3.850 1.00 98.50 164 GLU A CA 1
ATOM 1359 C C . GLU A 1 164 ? -7.420 -3.701 3.666 1.00 98.50 164 GLU A C 1
ATOM 1361 O O . GLU A 1 164 ? -6.266 -3.854 3.272 1.00 98.50 164 GLU A O 1
ATOM 1366 N N . TYR A 1 165 ? -7.911 -2.504 3.974 1.00 98.19 165 TYR A N 1
ATOM 1367 C CA . TYR A 1 165 ? -7.109 -1.286 3.938 1.00 98.19 165 TYR A CA 1
ATOM 1368 C C . TYR A 1 165 ? -6.736 -0.861 5.354 1.00 98.19 165 TYR A C 1
ATOM 1370 O O . TYR A 1 165 ? -7.603 -0.788 6.224 1.00 98.19 165 TYR A O 1
ATOM 1378 N N . VAL A 1 166 ? -5.458 -0.575 5.581 1.00 97.69 166 VAL A N 1
ATOM 1379 C CA . VAL A 1 166 ? -4.940 -0.102 6.867 1.00 97.69 166 VAL A CA 1
ATOM 1380 C C . VAL A 1 166 ? -4.529 1.356 6.690 1.00 97.69 166 VAL A C 1
ATOM 1382 O O . VAL A 1 166 ? -3.396 1.613 6.271 1.00 97.69 166 VAL A O 1
ATOM 1385 N N . PRO A 1 167 ? -5.440 2.314 6.941 1.00 95.56 167 PRO A N 1
ATOM 1386 C CA . PRO A 1 167 ? -5.132 3.730 6.816 1.00 95.56 167 PRO A CA 1
ATOM 1387 C C . PRO A 1 167 ? -4.191 4.179 7.938 1.00 95.56 167 PRO A C 1
ATOM 1389 O O . PRO A 1 167 ? -4.253 3.690 9.065 1.00 95.56 167 PRO A O 1
ATOM 1392 N N . CYS A 1 168 ? -3.370 5.179 7.644 1.00 93.62 168 CYS A N 1
ATOM 1393 C CA . CYS A 1 168 ? -2.698 5.993 8.641 1.00 93.62 168 CYS A CA 1
ATOM 1394 C C . CYS A 1 168 ? -3.742 6.636 9.565 1.00 93.62 168 CYS A C 1
ATOM 1396 O O . CYS A 1 168 ? -4.878 6.901 9.149 1.00 93.62 168 CYS A O 1
ATOM 1398 N N . HIS A 1 169 ? -3.331 6.928 10.802 1.00 89.88 169 HIS A N 1
ATOM 1399 C CA . HIS A 1 169 ? -4.185 7.461 11.864 1.00 89.88 169 HIS A CA 1
ATOM 1400 C C . HIS A 1 169 ? -5.146 8.546 11.351 1.00 89.88 169 HIS A C 1
ATOM 1402 O O . HIS A 1 169 ? -4.740 9.449 10.622 1.00 89.88 169 HIS A O 1
ATOM 1408 N N . GLU A 1 170 ? -6.424 8.469 11.720 1.00 84.44 170 GLU A N 1
ATOM 1409 C CA . GLU A 1 170 ? -7.495 9.310 11.161 1.00 84.44 170 GLU A CA 1
ATOM 1410 C C . GLU A 1 170 ? -7.203 10.813 11.301 1.00 84.44 170 GLU A C 1
ATOM 1412 O O . GLU A 1 170 ? -7.344 11.574 10.347 1.00 84.44 170 GLU A O 1
ATOM 1417 N N . LEU A 1 171 ? -6.680 11.217 12.463 1.00 85.19 171 LEU A N 1
ATOM 1418 C CA . LEU A 1 171 ? -6.315 12.606 12.771 1.00 85.19 171 LEU A CA 1
ATOM 1419 C C . LEU A 1 171 ? -4.932 13.034 12.243 1.00 85.19 171 LEU A C 1
ATOM 1421 O O . LEU A 1 171 ? -4.447 14.112 12.584 1.00 85.19 171 LEU A O 1
ATOM 1425 N N . ALA A 1 172 ? -4.252 12.194 11.460 1.00 86.31 172 ALA A N 1
ATOM 1426 C CA . ALA A 1 172 ? -2.934 12.522 10.934 1.00 86.31 172 ALA A CA 1
ATOM 1427 C C . ALA A 1 172 ? -3.030 13.645 9.887 1.00 86.31 172 ALA A C 1
ATOM 1429 O O . ALA A 1 172 ? -3.684 13.502 8.855 1.00 86.31 172 ALA A O 1
ATOM 1430 N N . THR A 1 173 ? -2.338 14.758 10.143 1.00 82.94 173 THR A N 1
ATOM 1431 C CA . THR A 1 173 ? -2.199 15.897 9.212 1.00 82.94 173 THR A CA 1
ATOM 1432 C C . THR A 1 173 ? -0.982 15.771 8.294 1.00 82.94 173 THR A C 1
ATOM 1434 O O . THR A 1 173 ? -0.857 16.482 7.297 1.00 82.94 173 THR A O 1
ATOM 1437 N N . LYS A 1 174 ? -0.084 14.842 8.620 1.00 89.19 174 LYS A N 1
ATOM 1438 C CA . LYS A 1 174 ? 1.066 14.414 7.826 1.00 89.19 174 LYS A CA 1
ATOM 1439 C C . LYS A 1 174 ? 1.168 12.899 7.907 1.00 89.19 174 LYS A C 1
ATOM 1441 O O . LYS A 1 174 ? 0.713 12.319 8.890 1.00 89.19 174 LYS A O 1
ATOM 1446 N N . PHE A 1 175 ? 1.786 12.285 6.906 1.00 91.75 175 PHE A N 1
ATOM 1447 C CA . PHE A 1 175 ? 2.076 10.863 6.976 1.00 91.75 175 PHE A CA 1
ATOM 1448 C C . PHE A 1 175 ? 2.971 10.568 8.191 1.00 91.75 175 PHE A C 1
ATOM 1450 O O . PHE A 1 175 ? 3.851 11.358 8.539 1.00 91.75 175 PHE A O 1
ATOM 1457 N N . THR A 1 176 ? 2.711 9.443 8.845 1.00 91.81 176 THR A N 1
ATOM 1458 C CA . THR A 1 176 ? 3.505 8.894 9.946 1.00 91.81 176 THR A CA 1
ATOM 1459 C C . THR A 1 176 ? 3.633 7.394 9.746 1.00 91.81 176 THR A C 1
ATOM 1461 O O . THR A 1 176 ? 2.847 6.822 8.995 1.00 91.81 176 THR A O 1
ATOM 1464 N N . ASP A 1 177 ? 4.571 6.755 10.449 1.00 92.62 177 ASP A N 1
ATOM 1465 C CA . ASP A 1 177 ? 4.727 5.297 10.424 1.00 92.62 177 ASP A CA 1
ATOM 1466 C C . ASP A 1 177 ? 3.373 4.580 10.510 1.00 92.62 177 ASP A C 1
ATOM 1468 O O . ASP A 1 177 ? 2.593 4.812 11.438 1.00 92.62 177 ASP A O 1
ATOM 1472 N N . ASN A 1 178 ? 3.116 3.697 9.551 1.00 94.75 178 ASN A N 1
ATOM 1473 C CA . ASN A 1 178 ? 1.886 2.930 9.469 1.00 94.75 178 ASN A CA 1
ATOM 1474 C C . ASN A 1 178 ? 2.226 1.472 9.184 1.00 94.75 178 ASN A C 1
ATOM 1476 O O . ASN A 1 178 ? 2.926 1.164 8.220 1.00 94.75 178 ASN A O 1
ATOM 1480 N N . PHE A 1 179 ? 1.772 0.570 10.046 1.00 94.38 179 PHE A N 1
ATOM 1481 C CA . PHE A 1 179 ? 2.190 -0.824 10.018 1.00 94.38 179 PHE A CA 1
ATOM 1482 C C . PHE A 1 179 ? 1.143 -1.744 10.633 1.00 94.38 179 PHE A C 1
ATOM 1484 O O . PHE A 1 179 ? 0.315 -1.351 11.451 1.00 94.38 179 PHE A O 1
ATOM 1491 N N . ILE A 1 180 ? 1.250 -3.014 10.272 1.00 94.56 180 ILE A N 1
ATOM 1492 C CA . ILE A 1 180 ? 0.571 -4.132 10.912 1.00 94.56 180 ILE A CA 1
ATOM 1493 C C . ILE A 1 180 ? 1.592 -5.043 11.586 1.00 94.56 180 ILE A C 1
ATOM 1495 O O . ILE A 1 180 ? 2.791 -4.993 11.303 1.00 94.56 180 ILE A O 1
ATOM 1499 N N . ARG A 1 181 ? 1.106 -5.919 12.463 1.00 93.12 181 ARG A N 1
ATOM 1500 C CA . ARG A 1 181 ? 1.912 -6.989 13.050 1.00 93.12 181 ARG A CA 1
ATOM 1501 C C . ARG A 1 181 ? 1.653 -8.306 12.329 1.00 93.12 181 ARG A C 1
ATOM 1503 O O . ARG A 1 181 ? 0.508 -8.728 12.186 1.00 93.12 181 ARG A O 1
ATOM 1510 N N . VAL A 1 182 ? 2.733 -8.964 11.926 1.00 90.75 182 VAL A N 1
ATOM 1511 C CA . VAL A 1 182 ? 2.763 -10.323 11.380 1.00 90.75 182 VAL A CA 1
ATOM 1512 C C . VAL A 1 182 ? 3.557 -11.172 12.374 1.00 90.75 182 VAL A C 1
ATOM 1514 O O . VAL A 1 182 ? 4.775 -11.313 12.277 1.00 90.75 182 VAL A O 1
ATOM 1517 N N . GLY A 1 183 ? 2.870 -11.646 13.418 1.00 87.62 183 GLY A N 1
ATOM 1518 C CA . GLY A 1 183 ? 3.518 -12.197 14.613 1.00 87.62 183 GLY A CA 1
ATOM 1519 C C . GLY A 1 183 ? 4.317 -11.126 15.359 1.00 87.62 183 GLY A C 1
ATOM 1520 O O . GLY A 1 183 ? 3.773 -10.086 15.744 1.00 87.62 183 GLY A O 1
ATOM 1521 N N . ASP A 1 184 ? 5.616 -11.369 15.525 1.00 87.25 184 ASP A N 1
ATOM 1522 C CA . ASP A 1 184 ? 6.552 -10.436 16.169 1.00 87.25 184 ASP A CA 1
ATOM 1523 C C . ASP A 1 184 ? 7.195 -9.442 15.189 1.00 87.25 184 ASP A C 1
ATOM 1525 O O . ASP A 1 184 ? 7.964 -8.571 15.595 1.00 87.25 184 ASP A O 1
ATOM 1529 N N . LEU A 1 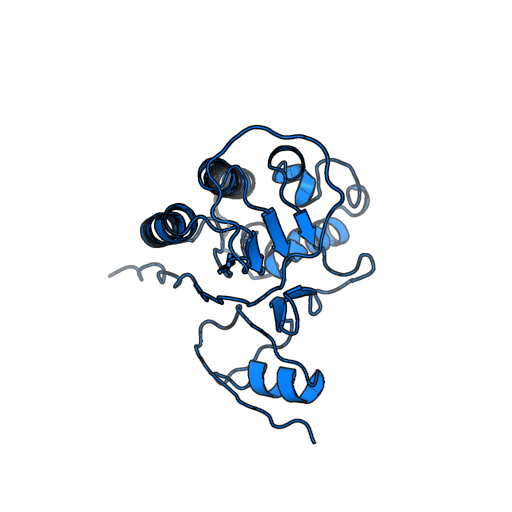185 ? 6.881 -9.555 13.893 1.00 89.56 185 LEU A N 1
ATOM 1530 C CA . LEU A 1 185 ? 7.389 -8.665 12.858 1.00 89.56 185 LEU A CA 1
ATOM 1531 C C . LEU A 1 185 ? 6.414 -7.519 12.585 1.00 89.56 185 LEU A C 1
ATOM 1533 O O . LEU A 1 185 ? 5.232 -7.736 12.321 1.00 89.56 185 LEU A O 1
ATOM 1537 N N . TYR A 1 186 ? 6.934 -6.299 12.564 1.00 92.88 186 TYR A N 1
ATOM 1538 C CA . TYR A 1 186 ? 6.203 -5.108 12.153 1.00 92.88 186 TYR A CA 1
ATOM 1539 C C . TYR A 1 186 ? 6.391 -4.901 10.648 1.00 92.88 186 TYR A C 1
ATOM 1541 O O . TYR A 1 186 ? 7.516 -4.781 10.165 1.00 92.88 186 TYR A O 1
ATOM 1549 N N . VAL A 1 187 ? 5.293 -4.874 9.897 1.00 92.06 187 VAL A N 1
ATOM 1550 C CA . VAL A 1 187 ? 5.295 -4.764 8.434 1.00 92.06 187 VAL A CA 1
ATOM 1551 C C . VAL A 1 187 ? 4.482 -3.548 8.036 1.00 92.06 187 VAL A C 1
ATOM 1553 O O . VAL A 1 187 ? 3.307 -3.448 8.383 1.00 92.06 187 VAL A O 1
ATOM 1556 N N . GLY A 1 188 ? 5.099 -2.622 7.315 1.00 90.69 188 GLY A N 1
ATOM 1557 C CA . GLY A 1 188 ? 4.423 -1.402 6.916 1.00 90.69 188 GLY A CA 1
ATOM 1558 C C . GLY A 1 188 ? 5.317 -0.421 6.182 1.00 90.69 188 GLY A C 1
ATOM 1559 O O . GLY A 1 188 ? 6.378 -0.768 5.653 1.00 90.69 188 GLY A O 1
ATOM 1560 N N . HIS A 1 189 ? 4.862 0.821 6.175 1.00 90.81 189 HIS A N 1
ATOM 1561 C CA . HIS A 1 189 ? 5.533 1.943 5.556 1.00 90.81 189 HIS A CA 1
ATOM 1562 C C . HIS A 1 189 ? 5.986 2.936 6.634 1.00 90.81 189 HIS A C 1
ATOM 1564 O O . HIS A 1 189 ? 5.253 3.229 7.579 1.00 90.81 189 HIS A O 1
ATOM 1570 N N . TRP A 1 190 ? 7.216 3.434 6.508 1.00 90.44 190 TRP A N 1
ATOM 1571 C CA . TRP A 1 190 ? 7.910 4.156 7.578 1.00 90.44 190 TRP A CA 1
ATOM 1572 C C . TRP A 1 190 ? 8.320 5.548 7.107 1.00 90.44 190 TRP A C 1
ATOM 1574 O O . TRP A 1 190 ? 8.968 5.667 6.068 1.00 90.44 190 TRP A O 1
ATOM 1584 N N . ASP A 1 191 ? 8.011 6.576 7.899 1.00 89.12 191 ASP A N 1
ATOM 1585 C CA . ASP A 1 191 ? 8.296 7.985 7.576 1.00 89.12 191 ASP A CA 1
ATOM 1586 C C . ASP A 1 191 ? 9.807 8.276 7.596 1.00 89.12 191 ASP A C 1
ATOM 1588 O O . ASP A 1 191 ? 10.344 9.089 6.840 1.00 89.12 191 ASP A O 1
ATOM 1592 N N . ARG A 1 192 ? 10.550 7.551 8.440 1.00 86.62 192 ARG A N 1
ATOM 1593 C CA . ARG A 1 192 ? 12.000 7.717 8.547 1.00 86.62 192 ARG A CA 1
ATOM 1594 C C . ARG A 1 192 ? 12.688 7.335 7.237 1.00 86.62 192 ARG A C 1
ATOM 1596 O O . ARG A 1 192 ? 12.701 6.163 6.869 1.00 86.62 192 ARG A O 1
ATOM 1603 N N . VAL A 1 193 ? 13.382 8.288 6.612 1.00 82.19 193 VAL A N 1
ATOM 1604 C CA . VAL A 1 193 ? 14.301 8.091 5.473 1.00 82.19 193 VAL A CA 1
ATOM 1605 C C . VAL A 1 193 ? 15.735 8.485 5.838 1.00 82.19 193 VAL A C 1
ATOM 1607 O O . VAL A 1 193 ? 15.967 9.276 6.750 1.00 82.19 193 VAL A O 1
ATOM 1610 N N . SER A 1 194 ? 16.729 7.927 5.139 1.00 80.62 194 SER A N 1
ATOM 1611 C CA . SER A 1 194 ? 18.139 8.295 5.318 1.00 80.62 194 SER A CA 1
ATOM 1612 C C . SER A 1 194 ? 18.893 8.323 3.993 1.00 80.62 194 SER A C 1
ATOM 1614 O O . SER A 1 194 ? 18.614 7.544 3.077 1.00 80.62 194 SER A O 1
ATOM 1616 N N . LYS A 1 195 ? 19.893 9.211 3.913 1.00 74.75 195 LYS A N 1
ATOM 1617 C CA . LYS A 1 195 ? 20.829 9.304 2.784 1.00 74.75 195 LYS A CA 1
ATOM 1618 C C . LYS A 1 195 ? 21.661 8.028 2.627 1.00 74.75 195 LYS A C 1
ATOM 1620 O O . LYS A 1 195 ? 22.003 7.657 1.505 1.00 74.75 195 LYS A O 1
ATOM 1625 N N . HIS A 1 196 ? 21.976 7.361 3.735 1.00 76.06 196 HIS A N 1
ATOM 1626 C CA . HIS A 1 196 ? 22.801 6.158 3.747 1.00 76.06 196 HIS A CA 1
ATOM 1627 C C . HIS A 1 196 ? 21.924 4.903 3.802 1.00 76.06 196 HIS A C 1
ATOM 1629 O O . HIS A 1 196 ? 20.950 4.841 4.556 1.00 76.06 196 HIS A O 1
ATOM 1635 N N . GLY A 1 197 ? 22.271 3.895 2.994 1.00 75.12 197 GLY A N 1
ATOM 1636 C CA . GLY A 1 197 ? 21.603 2.592 3.022 1.00 75.12 197 GLY A CA 1
ATOM 1637 C C . GLY A 1 197 ? 21.670 1.968 4.418 1.00 75.12 197 GLY A C 1
ATOM 1638 O O . GLY A 1 197 ? 22.613 2.218 5.166 1.00 75.12 197 GLY A O 1
ATOM 1639 N N . ALA A 1 198 ? 20.648 1.192 4.782 1.00 76.81 198 ALA A N 1
ATOM 1640 C CA . ALA A 1 198 ? 20.469 0.572 6.102 1.00 76.81 198 ALA A CA 1
ATOM 1641 C C . ALA A 1 198 ? 20.285 1.539 7.294 1.00 76.81 198 ALA A C 1
ATOM 1643 O O . ALA A 1 198 ? 19.688 1.156 8.292 1.00 76.81 198 ALA A O 1
ATOM 1644 N N . TYR A 1 199 ? 20.714 2.800 7.208 1.00 81.31 199 TYR A N 1
ATOM 1645 C CA . TYR A 1 199 ? 20.689 3.727 8.345 1.00 81.31 199 TYR A CA 1
ATOM 1646 C C . TYR A 1 199 ? 19.275 4.084 8.808 1.00 81.31 199 TYR A C 1
ATOM 1648 O O . TYR A 1 199 ? 19.037 4.214 10.002 1.00 81.31 199 TYR A O 1
ATOM 1656 N N . ALA A 1 200 ? 18.321 4.198 7.881 1.00 82.81 200 ALA A N 1
ATOM 1657 C CA . ALA A 1 200 ? 16.919 4.377 8.252 1.00 82.81 200 ALA A CA 1
ATOM 1658 C C . ALA A 1 200 ? 16.391 3.167 9.042 1.00 82.81 200 ALA A C 1
ATOM 1660 O O . ALA A 1 200 ? 15.727 3.346 10.056 1.00 82.81 200 ALA A O 1
ATOM 1661 N N . ALA A 1 201 ? 16.747 1.944 8.629 1.00 83.12 201 ALA A N 1
ATOM 1662 C CA . ALA A 1 201 ? 16.396 0.730 9.364 1.00 83.12 201 ALA A CA 1
ATOM 1663 C C . ALA A 1 201 ? 17.094 0.671 10.732 1.00 83.12 201 ALA A C 1
ATOM 1665 O O . ALA A 1 201 ? 16.458 0.308 11.713 1.00 83.12 201 ALA A O 1
ATOM 1666 N N . LYS A 1 202 ? 18.368 1.081 10.818 1.00 83.56 202 LYS A N 1
ATOM 1667 C CA . LYS A 1 202 ? 19.102 1.198 12.084 1.00 83.56 202 LYS A CA 1
ATOM 1668 C C . LYS A 1 202 ? 18.369 2.103 13.073 1.00 83.56 202 LYS A C 1
ATOM 1670 O O . LYS A 1 202 ? 18.061 1.660 14.171 1.00 83.56 202 LYS A O 1
ATOM 1675 N N . VAL A 1 203 ? 18.066 3.333 12.655 1.00 84.75 203 VAL A N 1
ATOM 1676 C CA . VAL A 1 203 ? 17.370 4.319 13.493 1.00 84.75 203 VAL A CA 1
ATOM 1677 C C . VAL A 1 203 ? 16.019 3.776 13.946 1.00 84.75 203 VAL A C 1
ATOM 1679 O O . VAL A 1 203 ? 15.698 3.866 15.120 1.00 84.75 203 VAL A O 1
ATOM 1682 N N . LEU A 1 204 ? 15.254 3.144 13.053 1.00 85.44 204 LEU A N 1
ATOM 1683 C CA . LEU A 1 204 ? 13.965 2.560 13.424 1.00 85.44 204 LEU A CA 1
ATOM 1684 C C . LEU A 1 204 ? 14.099 1.405 14.424 1.00 85.44 204 LEU A C 1
ATOM 1686 O O . LEU A 1 204 ? 13.281 1.299 15.329 1.00 85.44 204 LEU A O 1
ATOM 1690 N N . ILE A 1 205 ? 15.119 0.552 14.298 1.00 87.00 205 ILE A N 1
ATOM 1691 C CA . ILE A 1 205 ? 15.378 -0.509 15.283 1.00 87.00 205 ILE A CA 1
ATOM 1692 C C . ILE A 1 205 ? 15.730 0.104 16.645 1.00 87.00 205 ILE A C 1
ATOM 1694 O O . ILE A 1 205 ? 15.223 -0.364 17.659 1.00 87.00 205 ILE A O 1
ATOM 1698 N N . GLU A 1 206 ? 16.555 1.153 16.671 1.00 86.44 206 GLU A N 1
ATOM 1699 C CA . GLU A 1 206 ? 16.948 1.856 17.902 1.00 86.44 206 GLU A CA 1
ATOM 1700 C C . GLU A 1 206 ? 15.769 2.605 18.549 1.00 86.44 206 GLU A C 1
ATOM 1702 O O . GLU A 1 206 ? 15.611 2.561 19.764 1.00 86.44 206 GLU A O 1
ATOM 1707 N N . GLU A 1 207 ? 14.914 3.254 17.753 1.00 86.62 207 GLU A N 1
ATOM 1708 C CA . GLU A 1 207 ? 13.755 4.018 18.235 1.00 86.62 207 GLU A CA 1
ATOM 1709 C C . GLU A 1 207 ? 12.590 3.121 18.669 1.00 86.62 207 GLU A C 1
ATOM 1711 O O . GLU A 1 207 ? 11.891 3.437 19.631 1.00 86.62 207 GLU A O 1
ATOM 1716 N N . LYS A 1 208 ? 12.327 2.032 17.934 1.00 85.19 208 LYS A N 1
ATOM 1717 C CA . LYS A 1 208 ? 11.140 1.190 18.145 1.00 85.19 208 LYS A CA 1
ATOM 1718 C C . LYS A 1 208 ? 11.429 -0.050 18.984 1.00 85.19 208 LYS A C 1
ATOM 1720 O O . LYS A 1 208 ? 10.501 -0.581 19.583 1.00 85.19 208 LYS A O 1
ATOM 1725 N N . GLY A 1 209 ? 12.668 -0.545 18.996 1.00 85.25 209 GLY A N 1
ATOM 1726 C CA . GLY A 1 209 ? 13.045 -1.753 19.736 1.00 85.25 209 GLY A CA 1
ATOM 1727 C C . GLY A 1 209 ? 12.373 -3.040 19.239 1.00 85.25 209 GLY A C 1
ATOM 1728 O O . GLY A 1 209 ? 12.253 -3.995 20.001 1.00 85.25 209 GLY A O 1
ATOM 1729 N N . VAL A 1 210 ? 11.912 -3.084 17.982 1.00 86.38 210 VAL A N 1
ATOM 1730 C CA . VAL A 1 210 ? 11.169 -4.225 17.410 1.00 86.38 210 VAL A CA 1
ATOM 1731 C C . VAL A 1 210 ? 11.807 -4.759 16.130 1.00 86.38 210 VAL A C 1
ATOM 1733 O O . VAL A 1 210 ? 12.548 -4.061 15.434 1.00 86.38 210 VAL A O 1
ATOM 1736 N N . SER A 1 211 ? 11.468 -6.002 15.782 1.00 87.31 211 SER A N 1
ATOM 1737 C CA . SER A 1 211 ? 11.729 -6.536 14.444 1.00 87.31 211 SER A CA 1
ATOM 1738 C C . SER A 1 211 ? 10.778 -5.884 13.446 1.00 87.31 211 SER A C 1
ATOM 1740 O O . SER A 1 211 ? 9.563 -5.940 13.627 1.00 87.31 211 SER A O 1
ATOM 1742 N N . LEU A 1 212 ? 11.315 -5.295 12.377 1.00 89.50 212 LEU A N 1
ATOM 1743 C CA . LEU A 1 212 ? 10.519 -4.610 11.359 1.00 89.50 212 LEU A CA 1
ATOM 1744 C C . LEU A 1 212 ? 11.024 -4.864 9.938 1.00 89.50 212 LEU A C 1
ATOM 1746 O O . LEU A 1 212 ? 12.221 -5.052 9.712 1.00 89.50 212 LEU A O 1
ATOM 1750 N N . LEU A 1 213 ? 10.098 -4.841 8.981 1.00 85.94 213 LEU A N 1
ATOM 1751 C CA . LEU A 1 213 ? 10.372 -4.809 7.550 1.00 85.94 213 LEU A CA 1
ATOM 1752 C C . LEU A 1 213 ? 10.054 -3.421 7.007 1.00 85.94 213 LEU A C 1
ATOM 1754 O O . LEU A 1 213 ? 8.988 -2.869 7.275 1.00 85.94 213 LEU A O 1
ATOM 1758 N N . ARG A 1 214 ? 10.975 -2.882 6.207 1.00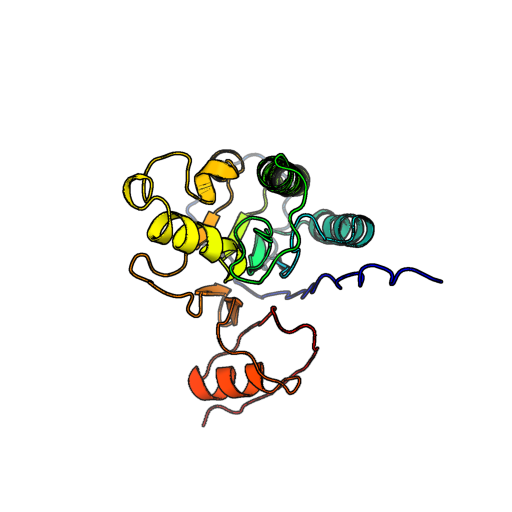 78.62 214 ARG A N 1
ATOM 1759 C CA . ARG A 1 214 ? 10.872 -1.550 5.615 1.00 78.62 214 ARG A CA 1
ATOM 1760 C C . ARG A 1 214 ? 11.146 -1.591 4.111 1.00 78.62 214 ARG A C 1
ATOM 1762 O O . ARG A 1 214 ? 12.258 -1.927 3.707 1.00 78.62 214 ARG A O 1
ATOM 1769 N N . GLY A 1 215 ? 10.140 -1.194 3.329 1.00 65.06 215 GLY A N 1
ATOM 1770 C CA . GLY A 1 215 ? 10.275 -0.770 1.928 1.00 65.06 215 GLY A CA 1
ATOM 1771 C C . GLY A 1 215 ? 10.790 0.672 1.809 1.00 65.06 215 GLY A C 1
ATOM 1772 O O . GLY A 1 215 ? 11.364 1.193 2.765 1.00 65.06 215 GLY A O 1
ATOM 1773 N N . HIS A 1 216 ? 10.572 1.359 0.687 1.00 62.28 216 HIS A N 1
ATOM 1774 C CA . HIS A 1 216 ? 10.644 2.829 0.620 1.00 62.28 216 HIS A CA 1
ATOM 1775 C C . HIS A 1 216 ? 12.025 3.526 0.680 1.00 62.28 216 HIS A C 1
ATOM 1777 O O . HIS A 1 216 ? 12.154 4.750 0.696 1.00 62.28 216 HIS A O 1
ATOM 1783 N N . THR A 1 217 ? 13.137 2.797 0.691 1.00 59.38 217 THR A N 1
ATOM 1784 C CA . THR A 1 217 ? 14.407 3.391 0.244 1.00 59.38 217 THR A CA 1
ATOM 1785 C C . THR A 1 217 ? 14.870 2.600 -0.943 1.00 59.38 217 THR A C 1
ATOM 1787 O O . THR A 1 217 ? 15.087 1.402 -0.795 1.00 59.38 217 THR A O 1
ATOM 1790 N N . HIS A 1 218 ? 15.096 3.262 -2.081 1.00 63.97 218 HIS A N 1
ATOM 1791 C CA . HIS A 1 218 ? 15.691 2.684 -3.298 1.00 63.97 218 HIS A CA 1
ATOM 1792 C C . HIS A 1 218 ? 17.168 2.259 -3.080 1.00 63.97 218 HIS A C 1
ATOM 1794 O O . HIS A 1 218 ? 18.033 2.417 -3.938 1.00 63.97 218 HIS A O 1
ATOM 1800 N N . ARG A 1 219 ? 17.495 1.811 -1.867 1.00 65.69 219 ARG A N 1
ATOM 1801 C CA . ARG A 1 219 ? 18.789 1.410 -1.339 1.00 65.69 219 ARG A CA 1
ATOM 1802 C C . ARG A 1 219 ? 18.549 0.194 -0.460 1.00 65.69 219 ARG A C 1
ATOM 1804 O O . ARG A 1 219 ? 17.901 0.291 0.582 1.00 65.69 219 ARG A O 1
ATOM 1811 N N . PHE A 1 220 ? 19.110 -0.932 -0.873 1.00 59.75 220 PHE A N 1
ATOM 1812 C CA . PHE A 1 220 ? 19.122 -2.132 -0.056 1.00 59.75 220 PHE A CA 1
ATOM 1813 C C . PHE A 1 220 ? 20.076 -1.958 1.132 1.00 59.75 220 PHE A C 1
ATOM 1815 O O . PHE A 1 220 ? 21.130 -1.329 1.023 1.00 59.75 220 PHE A O 1
ATOM 1822 N N . GLY A 1 221 ? 19.712 -2.521 2.277 1.00 59.84 221 GLY A N 1
ATOM 1823 C CA . GLY A 1 221 ? 20.546 -2.502 3.467 1.00 59.84 221 GLY A CA 1
ATOM 1824 C C . GLY A 1 221 ? 19.959 -3.375 4.566 1.00 59.84 221 GLY A C 1
ATOM 1825 O O . GLY A 1 221 ? 18.742 -3.465 4.702 1.00 59.84 221 GLY A O 1
ATOM 1826 N N . LYS A 1 222 ? 20.824 -4.015 5.354 1.00 69.56 222 LYS A N 1
ATOM 1827 C CA . LYS A 1 222 ? 20.441 -4.848 6.498 1.00 69.56 222 LYS A CA 1
ATOM 1828 C C . LYS A 1 222 ? 21.150 -4.337 7.744 1.00 69.56 222 LYS A C 1
ATOM 1830 O O . LYS A 1 222 ? 22.361 -4.131 7.722 1.00 69.56 222 LYS A O 1
ATOM 1835 N N . THR A 1 223 ? 20.408 -4.185 8.833 1.00 70.94 223 THR A N 1
ATOM 1836 C CA . THR A 1 223 ? 20.958 -3.838 10.146 1.00 70.94 223 THR A CA 1
ATOM 1837 C C . THR A 1 223 ? 20.462 -4.834 11.184 1.00 70.94 223 THR A C 1
ATOM 1839 O O . THR A 1 223 ? 19.352 -5.347 11.074 1.00 70.94 223 THR A O 1
ATOM 1842 N N . ARG A 1 224 ? 21.302 -5.127 12.180 1.00 71.38 224 ARG A N 1
ATOM 1843 C CA . ARG A 1 224 ? 20.955 -5.931 13.352 1.00 71.38 224 ARG A CA 1
ATOM 1844 C C . ARG A 1 224 ? 21.241 -5.095 14.596 1.00 71.38 224 ARG A C 1
ATOM 1846 O O . ARG A 1 224 ? 22.361 -4.616 14.743 1.00 71.38 224 ARG A O 1
ATOM 1853 N N . GLY A 1 225 ? 20.234 -4.913 15.442 1.00 61.69 225 GLY A N 1
ATOM 1854 C CA . GLY A 1 225 ? 20.386 -4.359 16.787 1.00 61.69 225 GLY A CA 1
ATOM 1855 C C . GLY A 1 225 ? 20.313 -5.473 17.830 1.00 61.69 225 GLY A C 1
ATOM 1856 O O . GLY A 1 225 ? 19.750 -6.535 17.558 1.00 61.69 225 GLY A O 1
ATOM 1857 N N . PHE A 1 226 ? 20.888 -5.235 19.004 1.00 53.78 226 PHE A N 1
ATOM 1858 C CA . PHE A 1 226 ? 20.668 -6.056 20.193 1.00 53.78 226 PHE A CA 1
ATOM 1859 C C . PHE A 1 226 ? 19.775 -5.247 21.134 1.00 53.78 226 PHE A C 1
ATOM 1861 O O . PHE A 1 226 ? 20.095 -4.094 21.419 1.00 53.78 226 PHE A O 1
ATOM 1868 N N . ALA A 1 227 ? 18.647 -5.817 21.559 1.00 50.25 227 ALA A N 1
ATOM 1869 C CA . ALA A 1 227 ? 17.899 -5.261 22.680 1.00 50.25 227 ALA A CA 1
ATOM 1870 C C . ALA A 1 227 ? 18.731 -5.498 23.949 1.00 50.25 227 ALA A C 1
ATOM 1872 O O . ALA A 1 227 ? 19.251 -6.604 24.123 1.00 50.25 227 ALA A O 1
ATOM 1873 N N . ALA A 1 228 ? 18.923 -4.446 24.746 1.00 45.09 228 ALA A N 1
ATOM 1874 C CA . ALA A 1 228 ? 19.578 -4.530 26.049 1.00 45.09 228 ALA A CA 1
ATOM 1875 C C . ALA A 1 228 ? 18.671 -5.224 27.072 1.00 45.09 228 ALA A C 1
ATOM 1877 O O . ALA A 1 228 ? 17.436 -5.035 26.972 1.00 45.09 228 ALA A O 1
#

pLDDT: mean 80.16, std 20.71, range [26.88, 98.62]

Secondary structure (DSSP, 8-state):
-PPPPP-----EEEEE----------------------SS--EEEEE---BTSS-HHHHHHHHHHHHHTT-SEEEEES-SB---TT-SS-PPPPPTTHHHHHHHHHHHHHHHHHHH-SSSEEEEE--HHHHHHHHHHHHH-GGGTT-TTSSHHHHTTTTTTTEEEE-S-TT-SS---EEEEETTEEEEE-S---SSTTHHHHHHHHHH-SEEEE---SS---------

Radius of gyration: 18.95 Å; chains: 1; bounding box: 42×54×55 Å

Sequence (228 aa):
MRLPHPLSLLLGVFLIISRLPVSSRSAEQAVAHDTTSSTYQLAVIANDFQVPFHDERALLLFKMFPRREHTDWLILSGEFQDFWEISSYDLMPRTERDFQREIEIGRGVLRSFRRSLPHARITWVEGNHEFRLRKYLIQNAKELYGLPGVSVPDIFDLRRLEIEYVPCHELATKFTDNFIRVGDLYVGHWDRVSKHGAYAAKVLIEEKGVSLLRGHTHRFGKTRGFAA

Foldseek 3Di:
DDDDDDPAQDWPWDFDQDADADDDDDDDDDDDDDDPPDRGAGETETEQCQPPSHDPVNLVVVLVVCLVVLHQEYEHFENLHQLVVLDPDDDDDDDPCVNLVRLVRSLVSLLVSCVSNVNHAAEYWYEQRLCSLVLSCVVPPVVCPPPAQSHPCRSSVCVVSNYHYFYDDPPDNHDAWIFDDPDQETGHEHPQDDPDACVSVVVCCVVVVGHYDYDDDSHHDDDDDDDD